Protein AF-A0A4Y1RWE1-F1 (afdb_monomer)

Foldseek 3Di:
DVVVVVVVVVVVVVVVVVVVVVVVVPPDPPDDPDPVLVVLVVVLLVLLVFKAAARDDDPLRPDPVDHYFLPCAQQCVLQPPVRDGDPADGADLTFFGQQPLWNKFALVSRVVVLVVLVVCCVVCVVVSPPCNVSSVSSSCRHVVNQVSQCPRDPQKGFRIFFDCVQGVVDDDHRHDDDPPDSNNRGSHTHIDRNPPPPPPPD

pLDDT: mean 83.09, std 16.45, range [40.62, 98.75]

Solvent-accessible surface area (backbone atoms only — not comparable to full-atom values): 11695 Å² total; per-residue (Å²): 115,70,69,64,55,55,53,56,52,54,53,51,50,51,54,50,51,51,50,52,50,52,52,60,73,64,58,76,81,80,76,80,82,75,62,60,71,58,51,50,51,51,61,52,51,49,53,61,74,30,54,35,7,82,69,68,80,59,90,87,41,78,60,79,92,66,64,54,18,52,82,62,24,20,48,52,57,22,37,39,103,81,74,45,74,47,100,54,75,69,32,71,51,46,40,25,49,29,67,68,97,56,72,38,26,49,42,65,66,50,51,52,50,41,48,53,52,48,50,51,44,69,79,43,34,91,77,44,63,83,45,39,61,54,47,51,52,50,41,48,44,40,50,57,24,53,49,33,29,55,62,65,40,90,72,33,35,51,51,30,37,28,39,63,78,47,36,76,75,45,94,74,62,68,57,69,79,48,99,83,48,85,49,60,68,32,43,39,49,37,74,44,79,50,84,73,74,74,71,78,88,125

Structure (mmCIF, N/CA/C/O backbone):
data_AF-A0A4Y1RWE1-F1
#
_entry.id   AF-A0A4Y1RWE1-F1
#
loop_
_atom_site.group_PDB
_atom_site.id
_atom_site.type_symbol
_atom_site.label_atom_id
_atom_site.label_alt_id
_atom_site.label_comp_id
_atom_site.label_asym_id
_atom_site.label_entity_id
_atom_site.label_seq_id
_atom_site.pdbx_PDB_ins_code
_atom_site.Cartn_x
_atom_site.Cartn_y
_atom_site.Cartn_z
_atom_site.occupancy
_atom_site.B_iso_or_equiv
_atom_site.auth_seq_id
_atom_site.auth_comp_id
_atom_site.auth_asym_id
_atom_site.auth_atom_id
_atom_site.pdbx_PDB_model_num
ATOM 1 N N . MET A 1 1 ? -7.707 -39.589 70.125 1.00 54.25 1 MET A N 1
ATOM 2 C CA . MET A 1 1 ? -7.118 -39.375 68.777 1.00 54.25 1 MET A CA 1
ATOM 3 C C . MET A 1 1 ? -8.114 -38.837 67.742 1.00 54.25 1 MET A C 1
ATOM 5 O O . MET A 1 1 ? -7.785 -37.861 67.085 1.00 54.25 1 MET A O 1
ATOM 9 N N . VAL A 1 2 ? -9.330 -39.389 67.620 1.00 53.44 2 VAL A N 1
ATOM 10 C CA . VAL A 1 2 ? -10.307 -39.029 66.559 1.00 53.44 2 VAL A CA 1
ATOM 11 C C . VAL A 1 2 ? -10.806 -37.567 66.609 1.00 53.44 2 VAL A C 1
ATOM 13 O O . VAL A 1 2 ? -10.883 -36.908 65.576 1.00 53.44 2 VAL A O 1
ATOM 16 N N . VAL A 1 3 ? -11.063 -37.010 67.799 1.00 52.91 3 VAL A N 1
ATOM 17 C CA . VAL A 1 3 ? -11.555 -35.621 67.962 1.00 52.91 3 VAL A CA 1
ATOM 18 C C . VAL A 1 3 ? -10.512 -34.574 67.531 1.00 52.91 3 VAL A C 1
ATOM 20 O O . VAL A 1 3 ? -10.851 -33.599 66.865 1.00 52.91 3 VAL A O 1
ATOM 23 N N . ALA A 1 4 ? -9.226 -34.812 67.813 1.00 49.88 4 ALA A N 1
ATOM 24 C CA . ALA A 1 4 ? -8.136 -33.913 67.424 1.00 49.88 4 ALA A CA 1
ATOM 25 C C . ALA A 1 4 ? -7.904 -33.880 65.898 1.00 49.88 4 ALA A C 1
ATOM 27 O O . ALA A 1 4 ? -7.625 -32.820 65.341 1.00 49.88 4 ALA A O 1
ATOM 28 N N . MET A 1 5 ? -8.075 -35.014 65.201 1.00 52.62 5 MET A N 1
ATOM 29 C CA . MET A 1 5 ? -7.992 -35.075 63.731 1.00 52.62 5 MET A CA 1
ATOM 30 C C . MET A 1 5 ? -9.163 -34.339 63.060 1.00 52.62 5 MET A C 1
ATOM 32 O O . MET A 1 5 ? -8.951 -33.601 62.098 1.00 52.62 5 MET A O 1
ATOM 36 N N . ALA A 1 6 ? -10.380 -34.456 63.605 1.00 52.22 6 ALA A N 1
ATOM 37 C CA . ALA A 1 6 ? -11.552 -33.735 63.109 1.00 52.22 6 ALA A CA 1
ATOM 38 C C . ALA A 1 6 ? -11.417 -32.207 63.277 1.00 52.22 6 ALA A C 1
ATOM 40 O O . ALA A 1 6 ? -11.714 -31.461 62.343 1.00 52.22 6 ALA A O 1
ATOM 41 N N . MET A 1 7 ? -10.901 -31.729 64.416 1.00 55.75 7 MET A N 1
ATOM 42 C CA . MET A 1 7 ? -10.645 -30.298 64.655 1.00 55.75 7 MET A CA 1
ATOM 43 C C . MET A 1 7 ? -9.559 -29.730 63.725 1.00 55.75 7 MET A C 1
ATOM 45 O O . MET A 1 7 ? -9.711 -28.621 63.213 1.00 55.75 7 MET A O 1
ATOM 49 N N . ARG A 1 8 ? -8.514 -30.515 63.425 1.00 56.56 8 ARG A N 1
ATOM 50 C CA . ARG A 1 8 ? -7.443 -30.143 62.482 1.00 56.56 8 ARG A CA 1
ATO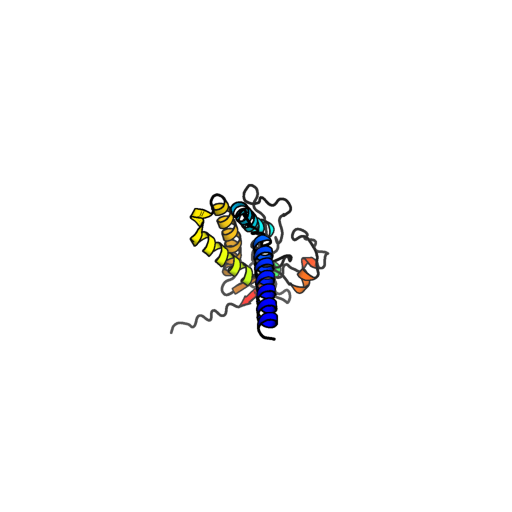M 51 C C . ARG A 1 8 ? -7.953 -30.007 61.038 1.00 56.56 8 ARG A C 1
ATOM 53 O O . ARG A 1 8 ? -7.517 -29.109 60.325 1.00 56.56 8 ARG A O 1
ATOM 60 N N . SER A 1 9 ? -8.924 -30.835 60.633 1.00 59.69 9 SER A N 1
ATOM 61 C CA . SER A 1 9 ? -9.569 -30.758 59.308 1.00 59.69 9 SER A CA 1
ATOM 62 C C . SER A 1 9 ? -10.504 -29.549 59.148 1.00 59.69 9 SER A C 1
ATOM 64 O O . SER A 1 9 ? -10.540 -28.932 58.086 1.00 59.69 9 SER A O 1
ATOM 66 N N . ARG A 1 10 ? -11.210 -29.156 60.220 1.00 68.25 10 ARG A N 1
ATOM 67 C CA . ARG A 1 10 ? -12.116 -27.993 60.227 1.00 68.25 10 ARG A CA 1
ATOM 68 C C . ARG A 1 10 ? -11.356 -26.669 60.137 1.00 68.25 10 ARG A C 1
ATOM 70 O O . ARG A 1 10 ? -11.799 -25.774 59.427 1.00 68.25 10 ARG A O 1
ATOM 77 N N . GLY A 1 11 ? -10.198 -26.568 60.797 1.00 74.62 11 GLY A N 1
ATOM 78 C CA . GLY A 1 11 ? -9.311 -25.404 60.685 1.00 74.62 11 GLY A CA 1
ATOM 79 C C . GLY A 1 11 ? -8.734 -25.233 59.276 1.00 74.62 11 GLY A C 1
ATOM 80 O O . GLY A 1 11 ? -8.759 -24.132 58.738 1.00 74.62 11 GLY A O 1
ATOM 81 N N . ALA A 1 12 ? -8.303 -26.328 58.641 1.00 80.06 12 ALA A N 1
ATOM 82 C CA . ALA A 1 12 ? -7.789 -26.304 57.270 1.00 80.06 12 ALA A CA 1
ATOM 83 C C . ALA A 1 12 ? -8.859 -25.894 56.242 1.00 80.06 12 ALA A C 1
ATOM 85 O O . ALA A 1 12 ? -8.574 -25.113 55.336 1.00 80.06 12 ALA A O 1
ATOM 86 N N . LEU A 1 13 ? -10.097 -26.372 56.408 1.00 81.81 13 LEU A N 1
ATOM 87 C CA . LEU A 1 13 ? -11.219 -25.993 55.548 1.00 81.81 13 LEU A CA 1
ATOM 88 C C . LEU A 1 13 ? -11.557 -24.501 55.689 1.00 81.81 13 LEU A C 1
ATOM 90 O O . LEU A 1 13 ? -11.773 -23.823 54.690 1.00 81.81 13 LEU A O 1
ATOM 94 N N . LEU A 1 14 ? -11.549 -23.975 56.919 1.00 85.19 14 LEU A N 1
ATOM 95 C CA . LEU A 1 14 ? -11.801 -22.558 57.183 1.00 85.19 14 LEU A CA 1
ATOM 96 C C . LEU A 1 14 ? -10.703 -21.671 56.578 1.00 85.19 14 LEU A C 1
ATOM 98 O O . LEU A 1 14 ? -11.008 -20.681 55.920 1.00 85.19 14 LEU A O 1
ATOM 102 N N . SER A 1 15 ? -9.431 -22.054 56.732 1.00 83.94 15 SER A N 1
ATOM 103 C CA . SER A 1 15 ? -8.303 -21.352 56.110 1.00 83.94 15 SER A CA 1
ATOM 104 C C . SER A 1 15 ? -8.366 -21.384 54.584 1.00 83.94 15 SER A C 1
ATOM 106 O O . SER A 1 15 ? -8.092 -20.364 53.959 1.00 83.94 15 SER A O 1
ATOM 108 N N . LEU A 1 16 ? -8.767 -22.509 53.980 1.00 87.31 16 LEU A N 1
ATOM 109 C CA . LEU A 1 16 ? -8.943 -22.623 52.531 1.00 87.31 16 LEU A CA 1
ATOM 110 C C . LEU A 1 16 ? -10.089 -21.736 52.029 1.00 87.31 16 LEU A C 1
ATOM 112 O O . LEU A 1 16 ? -9.929 -21.058 51.020 1.00 87.31 16 LEU A O 1
ATOM 116 N N . LEU A 1 17 ? -11.218 -21.692 52.741 1.00 89.25 17 LEU A N 1
ATOM 117 C CA . LEU A 1 17 ? -12.352 -20.828 52.398 1.00 89.25 17 LEU A CA 1
ATOM 118 C C . LEU A 1 17 ? -12.001 -19.340 52.515 1.00 89.25 17 LEU A C 1
ATOM 120 O O . LEU A 1 17 ? -12.413 -18.558 51.663 1.00 89.25 17 LEU A O 1
ATOM 124 N N . ILE A 1 18 ? -11.212 -18.955 53.524 1.00 88.19 18 ILE A N 1
ATOM 125 C CA . ILE A 1 18 ? -10.694 -17.587 53.676 1.00 88.19 18 ILE A CA 1
ATOM 126 C C . ILE A 1 18 ? -9.704 -17.259 52.552 1.00 88.19 18 ILE A C 1
ATOM 128 O O . ILE A 1 18 ? -9.763 -16.179 51.978 1.00 88.19 18 ILE A O 1
ATOM 132 N N . PHE A 1 19 ? -8.818 -18.187 52.187 1.00 84.69 19 PHE A N 1
ATOM 133 C CA . PHE A 1 19 ? -7.903 -17.982 51.063 1.00 84.69 19 PHE A CA 1
ATOM 134 C C . PHE A 1 19 ? -8.651 -17.833 49.738 1.00 84.69 19 PHE A C 1
ATOM 136 O O . PHE A 1 19 ? -8.321 -16.954 48.948 1.00 84.69 19 PHE A O 1
ATOM 143 N N . LEU A 1 20 ? -9.673 -18.658 49.503 1.00 83.81 20 LEU A N 1
ATOM 144 C CA . LEU A 1 20 ? -10.484 -18.610 48.290 1.00 83.81 20 LEU A CA 1
ATOM 145 C C . LEU A 1 20 ? -11.325 -17.328 48.234 1.00 83.81 20 LEU A C 1
ATOM 147 O O . LEU A 1 20 ? -11.426 -16.717 47.175 1.00 83.81 20 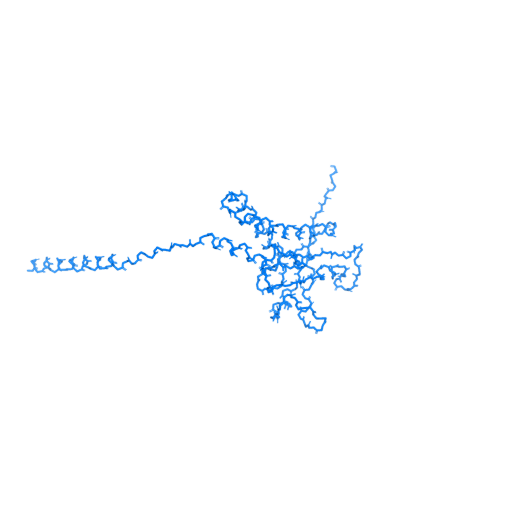LEU A O 1
ATOM 151 N N . SER A 1 21 ? -11.885 -16.881 49.363 1.00 82.50 21 SER A N 1
ATOM 152 C CA . SER A 1 21 ? -12.635 -15.625 49.427 1.00 82.50 21 SER A CA 1
ATOM 153 C C . SER A 1 21 ? -11.728 -14.415 49.227 1.00 82.50 21 SER A C 1
ATOM 155 O O . SER A 1 21 ? -12.069 -13.539 48.440 1.00 82.50 21 SER A O 1
ATOM 157 N N . VAL A 1 22 ? -10.539 -14.391 49.836 1.00 83.44 22 VAL A N 1
ATOM 158 C CA . VAL A 1 22 ? -9.526 -13.353 49.594 1.00 83.44 22 VAL A CA 1
ATOM 159 C C . VAL A 1 22 ? -9.064 -13.389 48.137 1.00 83.44 22 VAL A C 1
ATOM 161 O O . VAL A 1 22 ? -8.973 -12.338 47.516 1.00 83.44 22 VAL A O 1
ATOM 164 N N . PHE A 1 23 ? -8.840 -14.565 47.548 1.00 79.25 23 PHE A N 1
ATOM 165 C CA . PHE A 1 23 ? -8.459 -14.700 46.140 1.00 79.25 23 PHE A CA 1
ATOM 166 C C . PHE A 1 23 ? -9.537 -14.152 45.193 1.00 79.25 23 PHE A C 1
ATOM 168 O O . PHE A 1 23 ? -9.216 -13.356 44.318 1.00 79.25 23 PHE A O 1
ATOM 175 N N . VAL A 1 24 ? -10.812 -14.493 45.413 1.00 79.69 24 VAL A N 1
ATOM 176 C CA . VAL A 1 24 ? -11.952 -13.981 44.628 1.00 79.69 24 VAL A CA 1
ATOM 177 C C . VAL A 1 24 ? -12.158 -12.476 44.841 1.00 79.69 24 VAL A C 1
ATOM 179 O O . VAL A 1 24 ? -12.425 -11.751 43.888 1.00 79.69 24 VAL A O 1
ATOM 182 N N . LEU A 1 25 ? -11.980 -11.965 46.061 1.00 76.38 25 LEU A N 1
ATOM 183 C CA . LEU A 1 25 ? -12.082 -10.527 46.350 1.00 76.38 25 LEU A CA 1
ATOM 184 C C . LEU A 1 25 ? -10.919 -9.714 45.756 1.00 76.38 25 LEU A C 1
ATOM 186 O O . LEU A 1 25 ? -11.087 -8.530 45.483 1.00 76.38 25 LEU A O 1
ATOM 190 N N . ASN A 1 26 ? -9.759 -10.340 45.528 1.00 73.12 26 ASN A N 1
ATOM 191 C CA . ASN A 1 26 ? -8.593 -9.720 44.892 1.00 73.12 26 ASN A CA 1
ATOM 192 C C . ASN A 1 26 ? -8.538 -9.935 43.369 1.00 73.12 26 ASN A C 1
ATOM 194 O O . ASN A 1 26 ? -7.597 -9.460 42.727 1.00 73.12 26 ASN A O 1
ATOM 198 N N . THR A 1 27 ? -9.528 -10.595 42.748 1.00 72.12 27 THR A N 1
ATOM 199 C CA . THR A 1 27 ? -9.625 -10.585 41.283 1.00 72.12 27 THR A CA 1
ATOM 200 C C . THR A 1 27 ? -10.089 -9.210 40.817 1.00 72.12 27 THR A C 1
ATOM 202 O O . THR A 1 27 ? -11.280 -8.901 40.798 1.00 72.12 27 THR A O 1
ATOM 205 N N . VAL A 1 28 ? -9.139 -8.363 40.427 1.00 72.75 28 VAL A N 1
ATOM 206 C CA . VAL A 1 28 ? -9.440 -7.121 39.718 1.00 72.75 28 VAL A CA 1
ATOM 207 C C . VAL A 1 28 ? -9.966 -7.499 38.334 1.00 72.75 28 VAL A C 1
ATOM 209 O O . VAL A 1 28 ? -9.216 -7.944 37.465 1.00 72.75 28 VAL A O 1
ATOM 212 N N . GLN A 1 29 ? -11.270 -7.333 38.120 1.00 71.19 29 GLN A N 1
ATOM 213 C CA . GLN A 1 29 ? -11.864 -7.367 36.786 1.00 71.19 29 GLN A CA 1
ATOM 214 C C . GLN A 1 29 ? -11.385 -6.126 36.025 1.00 71.19 29 GLN A C 1
ATOM 216 O O . GLN A 1 29 ? -12.024 -5.075 36.052 1.00 71.19 29 GLN A O 1
ATOM 221 N N . VAL A 1 30 ? -10.234 -6.228 35.358 1.00 70.12 30 VAL A N 1
ATOM 222 C CA . VAL A 1 30 ? -9.793 -5.208 34.403 1.00 70.12 30 VAL A CA 1
ATOM 223 C C . VAL A 1 30 ? -10.724 -5.284 33.195 1.00 70.12 30 VAL A C 1
ATOM 225 O O . VAL A 1 30 ? -10.499 -6.052 32.262 1.00 70.12 30 VAL A O 1
ATOM 228 N N . GLN A 1 31 ? -11.804 -4.504 33.213 1.00 74.06 31 GLN A N 1
ATOM 229 C CA . GLN A 1 31 ? -12.606 -4.281 32.017 1.00 74.06 31 GLN A CA 1
ATOM 230 C C . GLN A 1 31 ? -11.875 -3.288 31.116 1.00 74.06 31 GLN A C 1
ATOM 232 O O . GLN A 1 31 ? -11.920 -2.075 31.315 1.00 74.06 31 GLN A O 1
ATOM 237 N N . GLY A 1 32 ? -11.190 -3.813 30.103 1.00 78.69 32 GLY A N 1
ATOM 238 C CA . GLY A 1 32 ? -10.739 -2.994 28.989 1.00 78.69 32 GLY A CA 1
ATOM 239 C C . GLY A 1 32 ? -11.958 -2.497 28.217 1.00 78.69 32 GLY A C 1
ATOM 240 O O . GLY A 1 32 ? -12.714 -3.305 27.687 1.00 78.69 32 GLY A O 1
ATOM 241 N N . ASN A 1 33 ? -12.136 -1.179 28.128 1.00 86.38 33 ASN A N 1
ATOM 242 C CA . ASN A 1 33 ? -13.088 -0.553 27.209 1.00 86.38 33 ASN A CA 1
ATOM 243 C C . ASN A 1 33 ? -12.321 0.053 26.017 1.00 86.38 33 ASN A C 1
ATOM 245 O O . ASN A 1 33 ? -12.125 1.272 25.965 1.00 86.38 33 ASN A O 1
ATOM 249 N N . PRO A 1 34 ? -11.773 -0.776 25.107 1.00 90.31 34 PRO A N 1
ATOM 250 C CA . PRO A 1 34 ? -10.964 -0.283 24.004 1.00 90.31 34 PRO A CA 1
ATOM 251 C C . PRO A 1 34 ? -11.807 0.541 23.030 1.00 90.31 34 PRO A C 1
ATOM 253 O O . PRO A 1 34 ? -12.907 0.165 22.625 1.00 90.31 34 PRO A O 1
ATOM 256 N N . ASN A 1 35 ? -11.246 1.663 22.587 1.00 95.12 35 ASN A N 1
ATOM 257 C CA . ASN A 1 35 ? -11.873 2.500 21.575 1.00 95.12 35 ASN A CA 1
ATOM 258 C C . ASN A 1 35 ? -11.634 1.915 20.172 1.00 95.12 35 ASN A C 1
ATOM 260 O O . ASN A 1 35 ? -10.693 2.292 19.473 1.00 95.12 35 ASN A O 1
ATOM 264 N N . TYR A 1 36 ? -12.500 0.995 19.740 1.00 94.88 36 TYR A N 1
ATOM 265 C CA . TYR A 1 36 ? -12.381 0.344 18.429 1.00 94.88 36 TYR A CA 1
ATOM 266 C C . TYR A 1 36 ? -12.540 1.300 17.241 1.00 94.88 36 TYR A C 1
ATOM 268 O O . TYR A 1 36 ? -12.002 1.034 16.168 1.00 94.88 36 TYR A O 1
ATOM 276 N N . ARG A 1 37 ? -13.238 2.429 17.420 1.00 95.38 37 ARG A N 1
ATOM 277 C CA . ARG A 1 37 ? -13.347 3.464 16.382 1.00 95.38 37 ARG A CA 1
ATOM 278 C C . ARG A 1 37 ? -11.987 4.105 16.113 1.00 95.38 37 ARG A C 1
ATOM 280 O O . ARG A 1 37 ? -11.607 4.266 14.957 1.00 95.38 37 ARG A O 1
ATOM 287 N N . ASP A 1 38 ? -11.271 4.457 17.176 1.00 96.25 38 ASP A N 1
ATOM 288 C CA . ASP A 1 38 ? -9.922 5.019 17.094 1.00 96.25 38 ASP A CA 1
ATOM 289 C C . ASP A 1 38 ? -8.906 3.979 16.594 1.00 96.25 38 ASP A C 1
ATOM 291 O O . ASP A 1 38 ? -8.104 4.274 15.707 1.00 96.25 38 ASP A O 1
ATOM 295 N N . ALA A 1 39 ? -9.003 2.733 17.071 1.00 97.12 39 ALA A N 1
ATOM 296 C CA . ALA A 1 39 ? -8.161 1.636 16.596 1.00 97.12 39 ALA A CA 1
ATOM 297 C C . ALA A 1 39 ? -8.327 1.389 15.085 1.00 97.12 39 ALA A C 1
ATOM 299 O O . ALA A 1 39 ? -7.331 1.283 14.370 1.00 97.12 39 ALA A O 1
ATOM 300 N N . LEU A 1 40 ? -9.567 1.364 14.580 1.00 97.50 40 LEU A N 1
ATOM 301 C CA . LEU A 1 40 ? -9.840 1.228 13.148 1.00 97.50 40 LEU A CA 1
ATOM 302 C C . LEU A 1 40 ? -9.271 2.413 12.359 1.00 97.50 40 LEU A C 1
ATOM 304 O O . LEU A 1 40 ? -8.600 2.202 11.353 1.00 97.50 40 LEU A O 1
ATOM 308 N N . ALA A 1 41 ? -9.493 3.646 12.823 1.00 97.12 41 ALA A N 1
ATOM 309 C CA . ALA A 1 41 ? -8.973 4.843 12.163 1.00 97.12 41 ALA A CA 1
ATOM 310 C C . ALA A 1 41 ? -7.444 4.791 12.009 1.00 97.12 41 ALA A C 1
ATOM 312 O O . ALA A 1 41 ? -6.919 4.987 10.914 1.00 97.12 41 ALA A O 1
ATOM 313 N N . LYS A 1 42 ? -6.727 4.446 13.083 1.00 97.56 42 LYS A N 1
ATOM 314 C CA . LYS A 1 42 ? -5.262 4.327 13.078 1.00 97.56 42 LYS A CA 1
ATOM 315 C C . LYS A 1 42 ? -4.771 3.146 12.240 1.00 97.56 42 LYS A C 1
ATOM 317 O O . LYS A 1 42 ? -3.780 3.284 11.529 1.00 97.56 42 LYS A O 1
ATOM 322 N N . SER A 1 43 ? -5.479 2.016 12.274 1.00 97.75 43 SER A N 1
ATOM 323 C CA . SER A 1 43 ? -5.158 0.842 11.454 1.00 97.75 43 SER A CA 1
ATOM 324 C C . SER A 1 43 ? -5.261 1.139 9.956 1.00 97.75 43 SER A C 1
ATOM 326 O O . SER A 1 43 ? -4.412 0.694 9.189 1.00 97.75 43 SER A O 1
ATOM 328 N N . ILE A 1 44 ? -6.240 1.940 9.527 1.00 97.56 44 ILE A N 1
ATOM 329 C CA . ILE A 1 44 ? -6.341 2.371 8.128 1.00 97.56 44 ILE A CA 1
ATOM 330 C C . ILE A 1 44 ? -5.314 3.467 7.801 1.00 97.56 44 ILE A C 1
ATOM 332 O O . ILE A 1 44 ? -4.705 3.438 6.730 1.00 97.56 44 ILE A O 1
ATOM 336 N N . LEU A 1 45 ? -5.056 4.394 8.729 1.00 97.06 45 LEU A N 1
ATOM 337 C CA . LEU A 1 45 ? -4.051 5.451 8.565 1.00 97.06 45 LEU A CA 1
ATOM 338 C C . LEU A 1 45 ? -2.634 4.890 8.356 1.00 97.06 45 LEU A C 1
ATOM 340 O O . LEU A 1 45 ? -1.873 5.458 7.572 1.00 97.06 45 LEU A O 1
ATOM 344 N N . PHE A 1 46 ? -2.304 3.7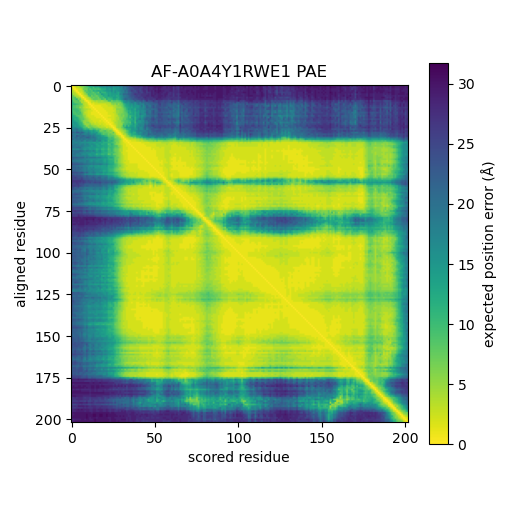55 8.985 1.00 97.75 46 PHE A N 1
ATOM 345 C CA . PHE A 1 46 ? -1.034 3.041 8.799 1.00 97.75 46 PHE A CA 1
ATOM 346 C C . PHE A 1 46 ? -0.688 2.838 7.318 1.00 97.75 46 PHE A C 1
ATOM 348 O O . PHE A 1 46 ? 0.437 3.111 6.907 1.00 97.75 46 PHE A O 1
ATOM 355 N N . PHE A 1 47 ? -1.665 2.482 6.477 1.00 97.81 47 PHE A N 1
ATOM 356 C CA . PHE A 1 47 ? -1.429 2.296 5.045 1.00 97.81 47 PHE A CA 1
ATOM 357 C C . PHE A 1 47 ? -0.918 3.565 4.354 1.00 97.81 47 PHE A C 1
ATOM 359 O O . PHE A 1 47 ? -0.094 3.476 3.449 1.00 97.81 47 PHE A O 1
ATOM 366 N N . GLN A 1 48 ? -1.344 4.760 4.772 1.00 97.06 48 GLN A N 1
ATOM 367 C CA . GLN A 1 48 ? -0.809 6.008 4.211 1.00 97.06 48 GLN A CA 1
ATOM 368 C C . GLN A 1 48 ? 0.672 6.206 4.557 1.00 97.06 48 GLN A C 1
ATOM 370 O O . GLN A 1 48 ? 1.417 6.764 3.751 1.00 97.06 48 GLN A O 1
ATOM 375 N N . GLY A 1 49 ? 1.089 5.715 5.728 1.00 96.56 49 GLY A N 1
ATOM 376 C CA . GLY A 1 49 ? 2.477 5.684 6.178 1.00 96.56 49 GLY A CA 1
ATOM 377 C C . GLY A 1 49 ? 3.360 4.728 5.377 1.00 96.56 49 GLY A C 1
ATOM 378 O O . GLY A 1 49 ? 4.558 4.966 5.305 1.00 96.56 49 GLY A O 1
ATOM 379 N N . GLN A 1 50 ? 2.779 3.736 4.694 1.00 98.06 50 GLN A N 1
ATOM 380 C CA . GLN A 1 50 ? 3.515 2.736 3.907 1.00 98.06 50 GLN A CA 1
ATOM 381 C C . GLN A 1 50 ? 3.567 3.026 2.402 1.00 98.06 50 GLN A C 1
ATOM 383 O O . GLN A 1 50 ? 4.210 2.292 1.657 1.00 98.06 50 GLN A O 1
ATOM 388 N N . ARG A 1 51 ? 2.880 4.059 1.897 1.00 97.94 51 ARG A N 1
ATOM 389 C CA . ARG A 1 51 ? 2.790 4.314 0.445 1.00 97.94 51 ARG A CA 1
ATOM 390 C C . ARG A 1 51 ? 4.161 4.563 -0.183 1.00 97.94 51 ARG A C 1
ATOM 392 O O . ARG A 1 51 ? 4.884 5.429 0.285 1.00 97.94 51 ARG A O 1
ATOM 399 N N . SER A 1 52 ? 4.477 3.878 -1.272 1.00 96.88 52 SER A N 1
ATOM 400 C CA . SER A 1 52 ? 5.589 4.200 -2.173 1.00 96.88 52 SER A CA 1
ATOM 401 C C . SER A 1 52 ? 5.065 4.925 -3.417 1.00 96.88 52 SER A C 1
ATOM 403 O O . SER A 1 52 ? 3.897 4.771 -3.775 1.00 96.88 52 SER A O 1
ATOM 405 N N . GLY A 1 53 ? 5.905 5.691 -4.112 1.00 95.56 53 GLY A N 1
ATOM 406 C CA . GLY A 1 53 ? 5.546 6.415 -5.332 1.00 95.56 53 GLY A CA 1
ATOM 407 C C . GLY A 1 53 ? 5.231 7.892 -5.093 1.00 95.56 53 GLY A C 1
ATOM 408 O O . GLY A 1 53 ? 5.628 8.498 -4.096 1.00 95.56 53 GLY A O 1
ATOM 409 N N . ARG A 1 54 ? 4.510 8.491 -6.047 1.00 95.94 54 ARG A N 1
ATOM 410 C CA . ARG A 1 54 ? 4.065 9.885 -5.957 1.00 95.94 54 ARG A CA 1
ATOM 411 C C . ARG A 1 54 ? 2.811 9.978 -5.098 1.00 95.94 54 ARG A C 1
ATOM 413 O O . ARG A 1 54 ? 1.752 9.539 -5.535 1.00 95.94 54 ARG A O 1
ATOM 420 N N . LEU A 1 55 ? 2.931 10.547 -3.904 1.00 95.94 55 LEU A N 1
ATOM 421 C CA . LEU A 1 55 ? 1.838 10.618 -2.939 1.00 95.94 55 LEU A CA 1
ATOM 422 C C . LEU A 1 55 ? 0.727 11.569 -3.418 1.00 95.94 55 LEU A C 1
ATOM 424 O O . LEU A 1 55 ? 1.018 12.590 -4.051 1.00 95.94 55 LEU A O 1
ATOM 428 N N . PRO A 1 56 ? -0.549 11.253 -3.129 1.00 92.31 56 PRO A N 1
ATOM 429 C CA . PRO A 1 56 ? -1.651 12.141 -3.456 1.00 92.31 56 PRO A CA 1
ATOM 430 C C . PRO A 1 56 ? -1.642 13.350 -2.513 1.00 92.31 56 PRO A C 1
ATOM 432 O O . PRO A 1 56 ? -1.286 13.235 -1.344 1.00 92.31 56 PRO A O 1
ATOM 435 N N . SER A 1 57 ? -2.053 14.516 -3.005 1.00 84.88 57 SER A N 1
ATOM 436 C CA . SER A 1 57 ? -2.195 15.727 -2.190 1.00 84.88 57 SER A CA 1
ATOM 437 C C . SER A 1 57 ? -3.543 15.775 -1.460 1.00 84.88 57 SER A C 1
ATOM 439 O O . SER A 1 57 ? -4.544 15.270 -1.967 1.00 84.88 57 SER A O 1
ATOM 441 N N . GLY A 1 58 ? -3.602 16.466 -0.319 1.00 79.19 58 GLY A N 1
ATOM 442 C CA . GLY A 1 58 ? -4.858 16.785 0.371 1.00 79.19 58 GLY A CA 1
ATOM 443 C C . GLY A 1 58 ? -5.405 15.653 1.248 1.00 79.19 58 GLY A C 1
ATOM 444 O O . GLY A 1 58 ? -4.648 14.855 1.791 1.00 79.19 58 GLY A O 1
ATOM 445 N N . ALA A 1 59 ? -6.734 15.586 1.398 1.00 73.50 59 ALA A N 1
ATOM 446 C CA . ALA A 1 59 ? -7.417 14.754 2.403 1.00 73.50 59 ALA A CA 1
ATOM 447 C C . ALA A 1 59 ? -7.110 13.243 2.330 1.00 73.50 59 ALA A C 1
ATOM 449 O O . ALA A 1 59 ? -7.255 12.531 3.320 1.00 73.50 59 ALA A O 1
ATOM 450 N N . THR A 1 60 ? -6.652 12.743 1.179 1.00 79.44 60 THR A N 1
ATOM 451 C CA . THR A 1 60 ? -6.283 11.332 0.999 1.00 79.44 60 THR A CA 1
ATOM 452 C C . THR A 1 60 ? -4.889 10.980 1.529 1.00 79.44 60 THR A C 1
ATOM 454 O O . THR A 1 60 ? -4.557 9.796 1.538 1.00 79.44 60 THR A O 1
ATOM 457 N N . GLN A 1 61 ? -4.073 11.961 1.939 1.00 92.25 61 GLN A N 1
ATOM 458 C CA . GLN A 1 61 ? -2.749 11.796 2.556 1.00 92.25 61 GLN A CA 1
ATOM 459 C C . GLN A 1 61 ? -2.650 12.688 3.808 1.00 92.25 61 GLN A C 1
ATOM 461 O O . GLN A 1 61 ? -2.169 13.814 3.769 1.00 92.25 61 GLN A O 1
ATOM 466 N N . GLN A 1 62 ? -3.129 12.162 4.930 1.00 93.00 62 GLN A N 1
ATOM 467 C CA . GLN A 1 62 ? -3.131 12.797 6.248 1.00 93.00 62 GLN A CA 1
ATOM 468 C C . GLN A 1 62 ? -1.754 12.725 6.928 1.00 93.00 62 GLN A C 1
ATOM 470 O O . GLN A 1 62 ? -1.419 13.580 7.744 1.00 93.00 62 GLN A O 1
ATOM 475 N N . ILE A 1 63 ? -0.941 11.713 6.598 1.00 93.81 63 ILE A N 1
ATOM 476 C CA . ILE A 1 63 ? 0.429 11.583 7.109 1.00 93.81 63 ILE A CA 1
ATOM 477 C C . ILE A 1 63 ? 1.338 12.637 6.460 1.00 93.81 63 ILE A C 1
ATOM 479 O O . ILE A 1 63 ? 1.615 12.560 5.263 1.00 93.81 63 ILE A O 1
ATOM 483 N N . THR A 1 64 ? 1.832 13.581 7.270 1.00 93.88 64 THR A N 1
ATOM 484 C CA . THR A 1 64 ? 2.614 14.757 6.834 1.00 93.88 64 THR A CA 1
ATOM 485 C C . THR A 1 64 ? 4.125 14.542 6.780 1.00 93.88 64 THR A C 1
ATOM 487 O O . THR A 1 64 ? 4.829 15.322 6.149 1.00 93.88 64 THR A O 1
ATOM 490 N N . TRP A 1 65 ? 4.641 13.501 7.433 1.00 93.81 65 TRP A N 1
ATOM 491 C CA . TRP A 1 65 ? 6.078 13.205 7.476 1.00 93.81 65 TRP A CA 1
ATOM 492 C C . TRP A 1 65 ? 6.558 12.322 6.312 1.00 93.81 65 TRP A C 1
ATOM 494 O O . TRP A 1 65 ? 7.756 12.093 6.178 1.00 93.81 65 TRP A O 1
ATOM 504 N N . ARG A 1 66 ? 5.641 11.844 5.460 1.00 95.44 66 ARG A N 1
ATOM 505 C CA . ARG A 1 66 ? 5.944 11.096 4.230 1.00 95.44 66 ARG A CA 1
ATOM 506 C C . ARG A 1 66 ? 5.989 12.030 3.024 1.00 95.44 66 ARG A C 1
ATOM 508 O O . ARG A 1 66 ? 5.208 12.975 2.947 1.00 95.44 66 ARG A O 1
ATOM 515 N N . SER A 1 67 ? 6.856 11.743 2.056 1.00 93.88 67 SER A N 1
ATOM 516 C CA . SER A 1 67 ? 6.873 12.424 0.751 1.00 93.88 67 SER A CA 1
ATOM 517 C C . SER A 1 67 ? 7.054 11.433 -0.406 1.00 93.88 67 SER A C 1
ATOM 519 O O . SER A 1 67 ? 7.057 10.213 -0.226 1.00 93.88 67 SER A O 1
ATOM 521 N N . ASN A 1 68 ? 7.152 11.963 -1.627 1.00 94.62 68 ASN A N 1
ATOM 522 C CA . ASN A 1 68 ? 7.368 11.153 -2.822 1.00 94.62 68 ASN A CA 1
ATOM 523 C C . ASN A 1 68 ? 8.640 10.304 -2.692 1.00 94.62 68 ASN A C 1
ATOM 525 O O . ASN A 1 68 ? 9.693 10.804 -2.310 1.00 94.62 68 ASN A O 1
ATOM 529 N N . SER A 1 69 ? 8.535 9.037 -3.070 1.00 93.06 69 SER A N 1
ATOM 530 C CA . SER A 1 69 ? 9.601 8.032 -2.980 1.00 93.06 69 SER A CA 1
ATOM 531 C C . SER A 1 69 ? 9.458 7.031 -4.126 1.00 93.06 69 SER A C 1
ATOM 533 O O . SER A 1 69 ? 8.423 7.005 -4.791 1.00 93.06 69 SER A O 1
ATOM 535 N N . GLY A 1 70 ? 10.478 6.219 -4.416 1.00 90.00 70 GLY A N 1
ATOM 536 C CA . GLY A 1 70 ? 10.328 5.129 -5.397 1.00 90.00 70 GLY A CA 1
ATOM 537 C C . GLY A 1 70 ? 9.994 5.575 -6.828 1.00 90.00 70 GLY A C 1
ATOM 538 O O . GLY A 1 70 ? 9.454 4.792 -7.600 1.00 90.00 70 GLY A O 1
ATOM 539 N N . LEU A 1 71 ? 10.269 6.830 -7.214 1.00 91.50 71 LEU A N 1
ATOM 540 C CA . LEU A 1 71 ? 9.819 7.389 -8.503 1.00 91.50 71 LEU A CA 1
ATOM 541 C C . LEU A 1 71 ? 10.518 6.783 -9.733 1.00 91.50 71 LEU A C 1
ATOM 543 O O . LEU A 1 71 ? 10.083 7.013 -10.858 1.00 91.50 71 LEU A O 1
ATOM 547 N N . SER A 1 72 ? 11.593 6.021 -9.521 1.00 87.12 72 SER A N 1
ATOM 548 C CA . SER A 1 72 ? 12.327 5.306 -10.572 1.00 87.12 72 SER A CA 1
ATOM 549 C C . SER A 1 72 ? 12.024 3.801 -10.615 1.00 87.12 72 SER A C 1
ATOM 551 O O . SER A 1 72 ? 12.637 3.069 -11.400 1.00 87.12 72 SER A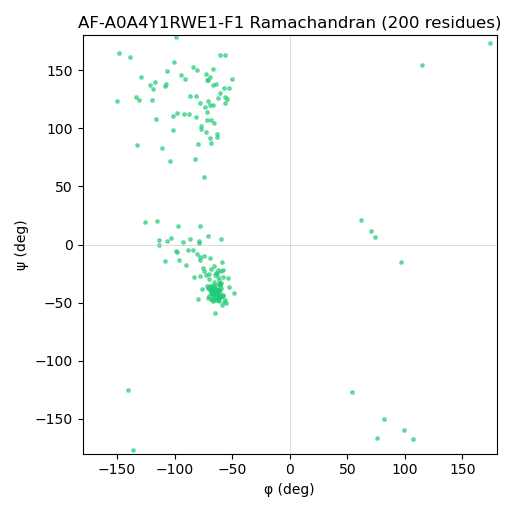 O 1
ATOM 553 N N . ASP A 1 73 ? 11.068 3.330 -9.808 1.00 88.44 73 ASP A N 1
ATOM 554 C CA . ASP A 1 73 ? 10.669 1.926 -9.751 1.00 88.44 73 ASP A CA 1
ATOM 555 C C . ASP A 1 73 ? 10.245 1.412 -11.133 1.00 88.44 73 ASP A C 1
ATOM 557 O O . ASP A 1 73 ? 9.307 1.914 -11.752 1.00 88.44 73 ASP A O 1
ATOM 561 N N . GLY A 1 74 ? 10.926 0.363 -11.602 1.00 85.38 74 GLY A N 1
ATOM 562 C CA . GLY A 1 74 ? 10.668 -0.263 -12.902 1.00 85.38 74 GLY A CA 1
ATOM 563 C C . GLY A 1 74 ? 11.580 0.202 -14.040 1.00 85.38 74 GLY A C 1
ATOM 564 O O . GLY A 1 74 ? 11.732 -0.532 -15.021 1.00 85.38 74 GLY A O 1
ATOM 565 N N . LEU A 1 75 ? 12.305 1.317 -13.887 1.00 81.50 75 LEU A N 1
ATOM 566 C CA . LEU A 1 75 ? 13.225 1.810 -14.919 1.00 81.50 75 LEU A CA 1
ATOM 567 C C . LEU A 1 75 ? 14.342 0.801 -15.220 1.00 81.50 75 LEU A C 1
ATOM 569 O O . LEU A 1 75 ? 14.610 0.488 -16.380 1.00 81.50 75 LEU A O 1
ATOM 573 N N . GLN A 1 76 ? 14.949 0.225 -14.176 1.00 73.31 76 GLN A N 1
ATOM 574 C CA . GLN A 1 76 ? 15.999 -0.790 -14.331 1.00 73.31 76 GLN A CA 1
ATOM 575 C C . GLN A 1 76 ? 15.504 -2.053 -15.025 1.00 73.31 76 GLN A C 1
ATOM 577 O O . GLN A 1 76 ? 16.298 -2.782 -15.602 1.00 73.31 76 GLN A O 1
ATOM 582 N N . ALA A 1 77 ? 14.201 -2.322 -15.009 1.00 73.06 77 ALA A N 1
ATOM 583 C CA . ALA A 1 77 ? 13.664 -3.502 -15.654 1.00 73.06 77 ALA A CA 1
ATOM 584 C C . ALA A 1 77 ? 13.871 -3.453 -17.184 1.00 73.06 77 ALA A C 1
ATOM 586 O O . ALA A 1 77 ? 14.002 -4.490 -17.835 1.00 73.06 77 ALA A O 1
ATOM 587 N N . HIS A 1 78 ? 13.970 -2.269 -17.778 1.00 68.38 78 HIS A N 1
ATOM 588 C CA . HIS A 1 78 ? 14.325 -2.134 -19.189 1.00 68.38 78 HIS A CA 1
ATOM 589 C C . HIS A 1 78 ? 15.727 -2.683 -19.516 1.00 68.38 78 HIS A C 1
ATOM 591 O O . HIS A 1 78 ? 15.963 -3.180 -20.616 1.00 68.38 78 HIS A O 1
ATOM 597 N N . PHE A 1 79 ? 16.634 -2.666 -18.540 1.00 65.94 79 PHE A N 1
ATOM 598 C CA . PHE A 1 79 ? 17.990 -3.170 -18.669 1.00 65.94 79 PHE A CA 1
ATOM 599 C C . PHE A 1 79 ? 18.045 -4.590 -18.087 1.00 65.94 79 PHE A C 1
ATOM 601 O O . PHE A 1 79 ? 17.850 -4.820 -16.895 1.00 65.94 79 PHE A O 1
ATOM 608 N N . GLY A 1 80 ? 18.275 -5.594 -18.929 1.00 59.03 80 GLY A N 1
ATOM 609 C CA . GLY A 1 80 ? 18.566 -6.951 -18.474 1.00 59.03 80 GLY A CA 1
ATOM 610 C C . GLY A 1 80 ? 19.776 -6.969 -17.531 1.00 59.03 80 GLY A C 1
ATOM 611 O O . GLY A 1 80 ? 20.581 -6.040 -17.523 1.00 59.03 80 GLY A O 1
ATOM 612 N N . GLY A 1 81 ? 19.959 -8.053 -16.769 1.00 56.00 81 GLY A N 1
ATOM 613 C CA . GLY A 1 81 ? 21.014 -8.183 -15.744 1.00 56.00 81 GLY A CA 1
ATOM 614 C C . GLY A 1 81 ? 22.472 -8.056 -16.227 1.00 56.00 81 GLY A C 1
ATOM 615 O O . GLY A 1 81 ? 23.384 -8.236 -15.431 1.00 56.00 81 GLY A O 1
ATOM 616 N N . LYS A 1 82 ? 22.695 -7.751 -17.511 1.00 56.75 82 LYS A N 1
ATOM 617 C CA . LYS A 1 82 ? 23.995 -7.476 -18.143 1.00 56.75 82 LYS A CA 1
ATOM 618 C C . LYS A 1 82 ? 24.035 -6.129 -18.893 1.00 56.75 82 LYS A C 1
ATOM 620 O O . LYS A 1 82 ? 24.841 -5.966 -19.797 1.00 56.75 82 LYS A O 1
ATOM 625 N N . GLY A 1 83 ? 23.126 -5.196 -18.594 1.00 61.06 83 GLY A N 1
ATOM 626 C CA . GLY A 1 83 ? 23.024 -3.910 -19.305 1.00 61.06 83 GLY A CA 1
ATOM 627 C C . GLY A 1 83 ? 22.420 -4.010 -20.712 1.00 61.06 83 GLY A C 1
ATOM 628 O O . GLY A 1 83 ? 22.372 -3.021 -21.435 1.00 61.06 83 GLY A O 1
ATOM 629 N N . VAL A 1 84 ? 21.935 -5.193 -21.100 1.00 61.78 84 VAL A N 1
ATOM 630 C CA . VAL A 1 84 ? 21.298 -5.424 -22.401 1.00 61.78 84 VAL A CA 1
ATOM 631 C C . VAL A 1 84 ? 19.874 -4.886 -22.369 1.00 61.78 84 VAL A C 1
ATOM 633 O O . VAL A 1 84 ? 19.067 -5.322 -21.549 1.00 61.78 84 VAL A O 1
ATOM 636 N N . MET A 1 85 ? 19.561 -3.963 -23.271 1.00 68.56 85 MET A N 1
ATOM 637 C CA . MET A 1 85 ? 18.219 -3.413 -23.430 1.00 68.56 85 MET A CA 1
ATOM 638 C C . MET A 1 85 ? 17.231 -4.518 -23.826 1.00 68.56 85 MET A C 1
ATOM 640 O O . MET A 1 85 ? 17.462 -5.258 -24.782 1.00 68.56 85 MET A O 1
ATOM 644 N N . LEU A 1 86 ? 16.138 -4.665 -23.078 1.00 71.94 86 LEU A N 1
ATOM 645 C CA . LEU A 1 86 ? 15.073 -5.599 -23.430 1.00 71.94 86 LEU A CA 1
ATOM 646 C C . LEU A 1 86 ? 14.160 -4.981 -24.502 1.00 71.94 86 LEU A C 1
ATOM 648 O O . LEU A 1 86 ? 13.961 -3.769 -24.503 1.00 71.94 86 LEU A O 1
ATOM 652 N N . PRO A 1 87 ? 13.538 -5.792 -25.378 1.00 76.75 87 PRO A N 1
ATOM 653 C CA . PRO A 1 87 ? 12.727 -5.303 -26.501 1.00 76.75 87 PRO A CA 1
ATOM 654 C C . PRO A 1 87 ? 11.385 -4.670 -26.086 1.00 76.75 87 PRO A C 1
ATOM 656 O O . PRO A 1 87 ? 10.550 -4.384 -26.936 1.00 76.75 87 PRO A O 1
ATOM 659 N N . HIS A 1 88 ? 11.147 -4.478 -24.787 1.00 74.44 88 HIS A N 1
ATOM 660 C CA . HIS A 1 88 ? 9.960 -3.802 -24.272 1.00 74.44 88 HIS A CA 1
ATOM 661 C C . HIS A 1 88 ? 10.339 -2.403 -23.763 1.00 74.44 88 HIS A C 1
ATOM 663 O O . HIS A 1 88 ? 11.448 -2.232 -23.247 1.00 74.44 88 HIS A O 1
ATOM 669 N N . PRO A 1 89 ? 9.432 -1.412 -23.838 1.00 81.19 89 PRO A N 1
ATOM 670 C CA . PRO A 1 89 ? 9.688 -0.079 -23.296 1.00 81.19 89 PRO A CA 1
ATOM 671 C C . PRO A 1 89 ? 9.945 -0.119 -21.776 1.00 81.19 89 PRO A C 1
ATOM 673 O O . PRO A 1 89 ? 9.614 -1.118 -21.119 1.00 81.19 89 PRO A O 1
ATOM 676 N N . PRO A 1 90 ? 10.527 0.946 -21.194 1.00 81.50 90 PRO A N 1
ATOM 677 C CA . PRO A 1 90 ? 10.589 1.113 -19.747 1.00 81.50 90 PRO A CA 1
ATOM 678 C C . PRO A 1 90 ? 9.217 0.923 -19.104 1.00 81.50 90 PRO A C 1
ATOM 680 O O . PRO A 1 90 ? 8.195 1.313 -19.668 1.00 81.50 90 PRO A O 1
ATOM 683 N N . VAL A 1 91 ? 9.198 0.300 -17.929 1.00 88.44 91 VAL A N 1
ATOM 684 C CA . VAL A 1 91 ? 7.958 0.012 -17.206 1.00 88.44 91 VAL A CA 1
ATOM 685 C C . VAL A 1 91 ? 7.839 0.929 -16.001 1.00 88.44 91 VAL A C 1
ATOM 687 O O . VAL A 1 91 ? 8.817 1.150 -15.291 1.00 88.44 91 VAL A O 1
ATOM 690 N N . ASP A 1 92 ? 6.635 1.436 -15.767 1.00 92.31 92 ASP A N 1
ATOM 691 C CA . ASP A 1 92 ? 6.296 2.152 -14.541 1.00 92.31 92 ASP A CA 1
ATOM 692 C C . ASP A 1 92 ? 5.832 1.146 -13.485 1.00 92.31 92 ASP A C 1
ATOM 694 O O . ASP A 1 92 ? 4.771 0.533 -13.623 1.00 92.31 92 ASP A O 1
ATOM 698 N N . LEU A 1 93 ? 6.629 0.978 -12.429 1.00 94.69 93 LEU A N 1
ATOM 699 C CA . LEU A 1 93 ? 6.274 0.190 -11.250 1.00 94.69 93 LEU A CA 1
ATOM 700 C C . LEU A 1 93 ? 6.163 1.066 -9.994 1.00 94.69 93 LEU A C 1
ATOM 702 O O . LEU A 1 93 ? 6.227 0.542 -8.884 1.00 94.69 93 LEU A O 1
ATOM 706 N N . THR A 1 94 ? 5.977 2.380 -10.137 1.00 95.56 94 THR A N 1
ATOM 707 C CA . THR A 1 94 ? 5.726 3.297 -9.015 1.00 95.56 94 THR A CA 1
ATOM 708 C C . THR A 1 94 ? 4.367 3.021 -8.356 1.00 95.56 94 THR A C 1
ATOM 710 O O . THR A 1 94 ? 3.419 2.577 -9.018 1.00 95.56 94 THR A O 1
ATOM 713 N N . GLY A 1 95 ? 4.245 3.315 -7.057 1.00 97.06 95 GLY A N 1
ATOM 714 C CA . GLY A 1 95 ? 3.034 3.055 -6.264 1.00 97.06 95 GLY A CA 1
ATOM 715 C C . GLY A 1 95 ? 3.201 1.887 -5.289 1.00 97.06 95 GLY A C 1
ATOM 716 O O . GLY A 1 95 ? 4.311 1.393 -5.086 1.00 97.06 95 GLY A O 1
ATOM 717 N N . GLY A 1 96 ? 2.092 1.409 -4.723 1.00 97.94 96 GLY A N 1
ATOM 718 C CA . GLY A 1 96 ? 2.082 0.260 -3.813 1.00 97.94 96 GLY A CA 1
ATOM 719 C C . GLY A 1 96 ? 2.593 0.603 -2.414 1.00 97.94 96 GLY A C 1
ATOM 720 O O . GLY A 1 96 ? 2.706 1.779 -2.056 1.00 97.94 96 GLY A O 1
ATOM 721 N N . TYR A 1 97 ? 2.871 -0.428 -1.622 1.00 98.31 97 TYR A N 1
ATOM 722 C CA . TYR A 1 97 ? 3.290 -0.297 -0.227 1.00 98.31 97 TYR A CA 1
ATOM 723 C C . TYR A 1 97 ? 4.694 -0.846 0.009 1.00 98.31 97 TYR A C 1
ATOM 725 O O . TYR A 1 97 ? 5.038 -1.898 -0.523 1.00 98.31 97 TYR A O 1
ATOM 733 N N . HIS A 1 98 ? 5.476 -0.149 0.827 1.00 96.81 98 HIS A N 1
ATOM 734 C CA . HIS A 1 98 ? 6.624 -0.748 1.497 1.00 96.81 98 HIS A CA 1
ATOM 735 C C . HIS A 1 98 ? 6.126 -1.831 2.461 1.00 96.81 98 HIS A C 1
ATOM 737 O O . HIS A 1 98 ? 5.089 -1.644 3.109 1.00 96.81 98 HIS A O 1
ATOM 743 N N . ASP A 1 99 ? 6.816 -2.968 2.500 1.00 97.19 99 ASP A N 1
ATOM 744 C CA . ASP A 1 99 ? 6.318 -4.172 3.166 1.00 97.19 99 ASP A CA 1
ATOM 745 C C . ASP A 1 99 ? 6.256 -4.017 4.689 1.00 97.19 99 ASP A C 1
ATOM 747 O O . ASP A 1 99 ? 5.229 -4.311 5.304 1.00 97.19 99 ASP A O 1
ATOM 751 N N . ALA A 1 100 ? 7.326 -3.495 5.290 1.00 96.19 100 ALA A N 1
ATOM 752 C CA . ALA A 1 100 ? 7.441 -3.359 6.735 1.00 96.19 100 ALA A CA 1
ATOM 753 C C . ALA A 1 100 ? 8.121 -2.033 7.130 1.00 96.19 100 ALA A C 1
ATOM 755 O O . ALA A 1 100 ? 7.653 -0.953 6.772 1.00 96.19 100 ALA A O 1
ATOM 756 N N . GLY A 1 101 ? 9.193 -2.105 7.924 1.00 94.38 101 GLY A N 1
ATOM 757 C CA . GLY A 1 101 ? 10.058 -0.961 8.243 1.00 94.38 101 GLY A CA 1
ATOM 758 C C . GLY A 1 101 ? 11.173 -0.736 7.218 1.00 94.38 101 GLY A C 1
ATOM 759 O O . GLY A 1 101 ? 12.043 0.098 7.445 1.00 94.38 101 GLY A O 1
ATOM 760 N N . ASP A 1 102 ? 11.171 -1.517 6.142 1.00 91.94 102 ASP A N 1
ATOM 761 C CA . ASP A 1 102 ? 12.090 -1.454 5.016 1.00 91.94 102 ASP A CA 1
ATOM 762 C C . ASP A 1 102 ? 11.449 -0.692 3.843 1.00 91.94 102 ASP A C 1
ATOM 764 O O . ASP A 1 102 ? 10.304 -0.247 3.938 1.00 91.94 102 ASP A O 1
ATOM 768 N N . ASN A 1 103 ? 12.167 -0.522 2.730 1.00 92.06 103 ASN A N 1
ATOM 769 C CA . ASN A 1 103 ? 11.625 0.143 1.540 1.00 92.06 103 ASN A CA 1
ATOM 770 C C . ASN A 1 103 ? 11.312 -0.833 0.395 1.00 92.06 103 ASN A C 1
ATOM 772 O O . ASN A 1 103 ? 10.853 -0.404 -0.672 1.00 92.06 103 ASN A O 1
ATOM 776 N N . VAL A 1 104 ? 11.489 -2.139 0.607 1.00 92.69 104 VAL A N 1
ATOM 777 C CA . VAL A 1 104 ? 11.184 -3.171 -0.389 1.00 92.69 104 VAL A CA 1
ATOM 778 C C . VAL A 1 104 ? 9.675 -3.321 -0.577 1.00 92.69 104 VAL A C 1
ATOM 780 O O . VAL A 1 104 ? 8.878 -3.272 0.359 1.00 92.69 104 VAL A O 1
ATOM 783 N N . LYS A 1 105 ? 9.267 -3.539 -1.827 1.00 95.50 105 LYS A N 1
ATOM 784 C CA . LYS A 1 105 ? 7.893 -3.888 -2.196 1.00 95.50 105 LYS A CA 1
ATOM 785 C C . LYS A 1 105 ? 7.812 -5.380 -2.455 1.00 95.50 105 LYS A C 1
ATOM 787 O O . LYS A 1 105 ? 8.153 -5.830 -3.549 1.00 95.50 105 LYS A O 1
ATOM 792 N N . PHE A 1 106 ? 7.351 -6.142 -1.469 1.00 95.38 106 PHE A N 1
ATOM 793 C CA . PHE A 1 106 ? 7.082 -7.569 -1.620 1.00 95.38 106 PHE A CA 1
ATOM 794 C C . PHE A 1 106 ? 5.623 -7.800 -2.035 1.00 95.38 106 PHE A C 1
ATOM 796 O O . PHE A 1 106 ? 4.689 -7.567 -1.268 1.00 95.38 106 PHE A O 1
ATOM 803 N N . ASN A 1 107 ? 5.388 -8.284 -3.261 1.00 97.00 107 ASN A N 1
ATOM 804 C CA . ASN A 1 107 ? 4.015 -8.336 -3.785 1.00 97.00 107 ASN A CA 1
ATOM 805 C C . ASN A 1 107 ? 3.161 -9.420 -3.133 1.00 97.00 107 ASN A C 1
ATOM 807 O O . ASN A 1 107 ? 1.944 -9.279 -3.109 1.00 97.00 107 ASN A O 1
ATOM 811 N N . PHE A 1 108 ? 3.763 -10.494 -2.618 1.00 97.12 108 PHE A N 1
ATOM 812 C CA . PHE A 1 108 ? 3.010 -11.564 -1.965 1.00 97.12 108 PHE A CA 1
ATOM 813 C C . PHE A 1 108 ? 2.315 -11.091 -0.672 1.00 97.12 108 PHE A C 1
ATOM 815 O O . PHE A 1 108 ? 1.081 -11.127 -0.634 1.00 97.12 108 PHE A O 1
ATOM 822 N N . PRO A 1 109 ? 3.032 -10.570 0.345 1.00 98.31 109 PRO A N 1
ATOM 823 C CA . PRO A 1 109 ? 2.394 -10.000 1.534 1.00 98.31 109 PRO A CA 1
ATOM 824 C C . PRO A 1 109 ? 1.516 -8.784 1.210 1.00 98.31 109 PRO A C 1
ATOM 826 O O . PRO A 1 109 ? 0.437 -8.644 1.791 1.00 98.31 109 PRO A O 1
ATOM 829 N N . MET A 1 110 ? 1.880 -7.955 0.224 1.00 98.56 110 MET A N 1
ATOM 830 C CA . MET A 1 110 ? 1.023 -6.850 -0.220 1.00 98.56 110 MET A CA 1
ATOM 831 C C . MET A 1 110 ? -0.313 -7.344 -0.795 1.00 98.56 110 MET A C 1
ATOM 833 O O . MET A 1 110 ? -1.369 -6.821 -0.435 1.00 98.56 110 MET A O 1
ATOM 837 N N . ALA A 1 111 ? -0.298 -8.358 -1.666 1.00 98.50 111 ALA A N 1
ATOM 838 C CA . ALA A 1 111 ? -1.505 -8.932 -2.258 1.00 98.50 111 ALA A CA 1
ATOM 839 C C . ALA A 1 111 ? -2.374 -9.626 -1.202 1.00 98.50 111 ALA A C 1
ATOM 841 O O . ALA A 1 111 ? -3.591 -9.435 -1.194 1.00 98.50 111 ALA A O 1
ATOM 842 N N . PHE A 1 112 ? -1.760 -10.364 -0.273 1.00 98.69 112 PHE A N 1
ATOM 843 C CA . PHE A 1 112 ? -2.454 -10.951 0.872 1.00 98.69 112 PHE A CA 1
ATOM 844 C C . PHE A 1 112 ? -3.136 -9.873 1.725 1.00 98.69 112 PHE A C 1
ATOM 846 O O . PHE A 1 112 ? -4.345 -9.929 1.946 1.00 98.69 112 PHE A O 1
ATOM 853 N N . THR A 1 113 ? -2.393 -8.840 2.124 1.00 98.62 113 THR A N 1
ATOM 854 C CA . THR A 1 113 ? -2.905 -7.729 2.941 1.00 98.62 113 THR A CA 1
ATOM 855 C C . THR A 1 113 ? -4.047 -7.000 2.238 1.00 98.62 113 THR A C 1
ATOM 857 O O . THR A 1 113 ? -5.085 -6.730 2.839 1.00 98.62 113 THR A O 1
ATOM 860 N N . THR A 1 114 ? -3.902 -6.745 0.936 1.00 98.75 114 THR A N 1
ATOM 861 C CA . THR A 1 114 ? -4.941 -6.114 0.109 1.00 98.75 114 THR A CA 1
ATOM 862 C C . THR A 1 114 ? -6.193 -6.980 0.025 1.00 98.75 114 THR A C 1
ATOM 864 O O . THR A 1 114 ? -7.305 -6.457 0.093 1.00 98.75 114 THR A O 1
ATOM 867 N N . THR A 1 115 ? -6.030 -8.301 -0.080 1.00 98.75 115 THR A N 1
ATOM 868 C CA . THR A 1 115 ? -7.142 -9.261 -0.092 1.00 98.75 115 THR A CA 1
ATOM 869 C C . THR A 1 115 ? -7.886 -9.239 1.238 1.00 98.75 115 THR A C 1
ATOM 871 O O . THR A 1 115 ? -9.104 -9.091 1.246 1.00 98.75 115 THR A O 1
ATOM 874 N N . MET A 1 116 ? -7.168 -9.296 2.363 1.00 98.75 116 MET A N 1
ATOM 875 C CA . MET A 1 116 ? -7.773 -9.257 3.697 1.00 98.75 116 MET A CA 1
ATOM 876 C C . MET A 1 116 ? -8.469 -7.923 3.982 1.00 98.75 116 MET A C 1
ATOM 878 O O . MET A 1 116 ? -9.589 -7.913 4.493 1.00 98.75 116 MET A O 1
ATOM 882 N N . LEU A 1 117 ? -7.862 -6.796 3.594 1.00 98.62 117 LEU A N 1
ATOM 883 C CA . LEU A 1 117 ? -8.481 -5.476 3.720 1.00 98.62 117 LEU A CA 1
ATOM 884 C C . LEU A 1 117 ? -9.742 -5.355 2.851 1.00 98.62 117 LEU A C 1
ATOM 886 O O . LEU A 1 117 ? -10.759 -4.825 3.305 1.00 98.62 117 LEU A O 1
ATOM 890 N N . SER A 1 118 ? -9.695 -5.872 1.621 1.00 98.75 118 SER A N 1
ATOM 891 C CA . SER A 1 118 ? -10.850 -5.910 0.716 1.00 98.75 118 SER A CA 1
ATOM 892 C C . SER A 1 118 ? -11.970 -6.767 1.283 1.00 98.75 118 SER A C 1
ATOM 894 O O . SER A 1 118 ? -13.111 -6.316 1.323 1.00 98.75 118 SER A O 1
ATOM 896 N N . TRP A 1 119 ? -11.650 -7.960 1.785 1.00 98.75 119 TRP A N 1
ATOM 897 C CA . TRP A 1 119 ? -12.631 -8.851 2.389 1.00 98.75 119 TRP A CA 1
ATOM 898 C C . TRP A 1 119 ? -13.277 -8.204 3.620 1.00 98.75 119 TRP A C 1
ATOM 900 O O . TRP A 1 119 ? -14.498 -8.089 3.679 1.00 98.75 119 TRP A O 1
ATOM 910 N N . GLY A 1 120 ? -12.485 -7.649 4.541 1.00 98.38 120 GLY A N 1
ATOM 911 C CA . GLY A 1 120 ? -13.020 -6.933 5.703 1.00 98.38 120 GLY A CA 1
ATOM 912 C C . GLY A 1 120 ? -13.892 -5.730 5.322 1.00 98.38 120 GLY A C 1
ATOM 913 O O . GLY A 1 120 ? -14.927 -5.492 5.944 1.00 98.38 120 GLY A O 1
ATOM 914 N N . THR A 1 121 ? -13.521 -4.997 4.269 1.00 98.31 121 THR A N 1
ATOM 915 C CA . THR A 1 121 ? -14.308 -3.864 3.754 1.00 98.31 121 THR A CA 1
ATOM 916 C C . THR A 1 121 ? -15.619 -4.318 3.109 1.00 98.31 121 THR A C 1
ATOM 918 O O . THR A 1 121 ? -16.630 -3.627 3.243 1.00 98.31 121 THR A O 1
ATOM 921 N N . LEU A 1 122 ? -15.631 -5.472 2.436 1.00 98.31 122 LEU A N 1
ATOM 922 C CA . LEU A 1 122 ? -16.843 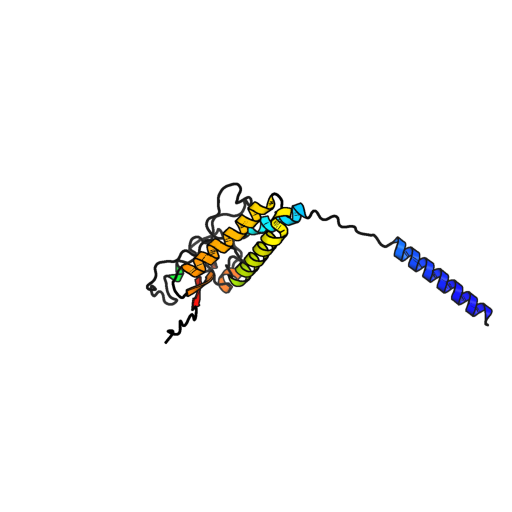-6.067 1.872 1.00 98.31 122 LEU A CA 1
ATOM 923 C C . LEU A 1 122 ? -17.813 -6.517 2.973 1.00 98.31 122 LEU A C 1
ATOM 925 O O . LEU A 1 122 ? -18.979 -6.131 2.933 1.00 98.31 122 LEU A O 1
ATOM 929 N N . GLU A 1 123 ? -17.331 -7.253 3.978 1.00 98.44 123 GLU A N 1
ATOM 930 C CA . GLU A 1 123 ? -18.176 -7.789 5.059 1.00 98.44 123 GLU A CA 1
ATOM 931 C C . GLU A 1 123 ? -18.685 -6.693 6.004 1.00 98.44 123 GLU A C 1
ATOM 933 O O . GLU A 1 123 ? -19.858 -6.654 6.382 1.00 98.44 123 GLU A O 1
ATOM 938 N N . TYR A 1 124 ? -17.805 -5.766 6.393 1.00 97.56 124 TYR A N 1
ATOM 939 C CA . TYR A 1 124 ? -18.067 -4.835 7.492 1.00 97.56 124 TYR A CA 1
ATOM 940 C C . TYR A 1 124 ? -18.183 -3.374 7.059 1.00 97.56 124 TYR A C 1
ATOM 942 O O . TYR A 1 124 ? -18.380 -2.508 7.912 1.00 97.56 124 TYR A O 1
ATOM 950 N N . GLY A 1 125 ? -18.131 -3.067 5.759 1.00 96.94 125 GLY A N 1
ATOM 951 C CA . GLY A 1 125 ? -18.088 -1.693 5.247 1.00 96.94 125 GLY A CA 1
ATOM 952 C C . GLY A 1 125 ? -19.204 -0.780 5.765 1.00 96.94 125 GLY A C 1
ATOM 953 O O . GLY A 1 125 ? -18.950 0.378 6.087 1.00 96.94 125 GLY A O 1
ATOM 954 N N . LYS A 1 126 ? -20.425 -1.304 5.955 1.00 96.56 126 LYS A N 1
ATOM 955 C CA . LYS A 1 126 ? -21.558 -0.545 6.530 1.00 96.56 126 LYS A CA 1
ATOM 956 C C . LYS A 1 126 ? -21.315 -0.082 7.976 1.00 96.56 126 LYS A C 1
ATOM 958 O O . LYS A 1 126 ? -21.924 0.888 8.411 1.00 96.56 126 LYS A O 1
ATOM 963 N N . ARG A 1 127 ? -20.440 -0.768 8.720 1.00 96.56 127 ARG A N 1
ATOM 964 C CA . ARG A 1 127 ? -20.089 -0.482 10.122 1.00 96.56 127 ARG A CA 1
ATOM 965 C C . ARG A 1 127 ? -18.800 0.336 10.267 1.00 96.56 127 ARG A C 1
ATOM 967 O O . ARG A 1 127 ? -18.480 0.755 11.372 1.00 96.56 127 ARG A O 1
ATOM 974 N N . MET A 1 128 ? -18.071 0.587 9.176 1.00 96.31 128 MET A N 1
ATOM 975 C CA . MET A 1 128 ? -16.798 1.326 9.201 1.00 96.31 128 MET A CA 1
ATOM 976 C C . MET A 1 128 ? -16.970 2.850 9.323 1.00 96.31 128 MET A C 1
ATOM 978 O O . MET A 1 128 ? -16.004 3.562 9.602 1.00 96.31 128 MET A O 1
ATOM 982 N N . GLY A 1 129 ? -18.188 3.369 9.125 1.00 95.25 129 GLY A N 1
ATOM 983 C CA . GLY A 1 129 ? -18.485 4.800 9.208 1.00 95.25 129 GLY A CA 1
ATOM 984 C C . GLY A 1 129 ? -17.570 5.627 8.289 1.00 95.25 129 GLY A C 1
ATOM 985 O O . GLY A 1 129 ? -17.470 5.302 7.104 1.00 95.25 129 GLY A O 1
ATOM 986 N N . PRO A 1 130 ? -16.872 6.662 8.801 1.00 93.44 130 PRO A N 1
ATOM 987 C CA . PRO A 1 130 ? -16.002 7.505 7.978 1.00 93.44 130 PRO A CA 1
ATOM 988 C C . PRO A 1 130 ? -14.788 6.757 7.408 1.00 93.44 130 PRO A C 1
ATOM 990 O O . PRO A 1 130 ? -14.216 7.210 6.427 1.00 93.44 130 PRO A O 1
ATOM 993 N N . GLN A 1 131 ? -14.408 5.600 7.968 1.00 96.25 131 GLN A N 1
ATOM 994 C CA . GLN A 1 131 ? -13.218 4.871 7.517 1.00 96.25 131 GLN A CA 1
ATOM 995 C C . GLN A 1 131 ? -13.429 4.082 6.227 1.00 96.25 131 GLN A C 1
ATOM 997 O O . GLN A 1 131 ? -12.459 3.655 5.610 1.00 96.25 131 GLN A O 1
ATOM 1002 N N . LEU A 1 132 ? -14.674 3.932 5.761 1.00 97.38 132 LEU A N 1
ATOM 1003 C CA . LEU A 1 132 ? -14.964 3.211 4.522 1.00 97.38 132 LEU A CA 1
ATOM 1004 C C . LEU A 1 132 ? -14.279 3.846 3.298 1.00 97.38 132 LEU A C 1
ATOM 1006 O O . LEU A 1 132 ? -13.799 3.123 2.422 1.00 97.38 132 LEU A O 1
ATOM 1010 N N . SER A 1 133 ? -14.230 5.180 3.215 1.00 95.38 133 SER A N 1
ATOM 1011 C CA . SER A 1 133 ? -13.549 5.874 2.114 1.00 95.38 133 SER A CA 1
ATOM 1012 C C . SER A 1 133 ? -12.042 5.650 2.156 1.00 95.38 133 SER A C 1
ATOM 1014 O O . SER A 1 133 ? -11.440 5.357 1.122 1.00 95.38 133 SER A O 1
ATOM 1016 N N . ASP A 1 134 ? -11.450 5.714 3.347 1.00 95.81 134 ASP A N 1
ATOM 1017 C CA . ASP A 1 134 ? -10.010 5.556 3.540 1.00 95.81 134 ASP A CA 1
ATOM 1018 C C . ASP A 1 134 ? -9.578 4.101 3.302 1.00 95.81 134 ASP A C 1
ATOM 1020 O O . ASP A 1 134 ? -8.566 3.862 2.641 1.00 95.81 134 ASP A O 1
ATOM 1024 N N . SER A 1 135 ? -10.390 3.117 3.711 1.00 97.75 135 SER A N 1
ATOM 1025 C CA . SER A 1 135 ? -10.173 1.702 3.382 1.00 97.75 135 SER A CA 1
ATOM 1026 C C . SER A 1 135 ? -10.221 1.460 1.873 1.00 97.75 135 SER A C 1
ATOM 1028 O O . SER A 1 135 ? -9.336 0.803 1.327 1.00 97.75 135 SER A O 1
ATOM 1030 N N . ARG A 1 136 ? -11.199 2.038 1.159 1.00 97.56 136 ARG A N 1
ATOM 1031 C CA . ARG A 1 136 ? -11.267 1.950 -0.312 1.00 97.56 136 ARG A CA 1
ATOM 1032 C C . ARG A 1 136 ? -10.064 2.606 -0.983 1.00 97.56 136 ARG A C 1
ATOM 1034 O O . ARG A 1 136 ? -9.548 2.062 -1.956 1.00 97.56 136 ARG A O 1
ATOM 1041 N N . ALA A 1 137 ? -9.606 3.748 -0.474 1.00 96.94 137 ALA A N 1
ATOM 1042 C CA . ALA A 1 137 ? -8.417 4.421 -0.984 1.00 96.94 137 ALA A CA 1
ATOM 1043 C C . ALA A 1 137 ? -7.146 3.586 -0.758 1.00 96.94 137 ALA A C 1
ATOM 1045 O O . ALA A 1 137 ? -6.285 3.542 -1.637 1.00 96.94 137 ALA A O 1
ATOM 1046 N N . ALA A 1 138 ? -7.034 2.902 0.383 1.00 97.75 138 ALA A N 1
ATOM 1047 C CA . ALA A 1 138 ? -5.927 1.995 0.665 1.00 97.75 138 ALA A CA 1
ATOM 1048 C C . ALA A 1 138 ? -5.936 0.764 -0.262 1.00 97.75 138 ALA A C 1
ATOM 1050 O O . ALA A 1 138 ? -4.931 0.461 -0.902 1.00 97.75 138 ALA A O 1
ATOM 1051 N N . ILE A 1 139 ? -7.095 0.117 -0.432 1.00 98.62 139 ILE A N 1
ATOM 1052 C CA . ILE A 1 139 ? -7.262 -0.996 -1.383 1.00 98.62 139 ILE A CA 1
ATOM 1053 C C . ILE A 1 139 ? -6.851 -0.555 -2.788 1.00 98.62 139 ILE A C 1
ATOM 1055 O O . ILE A 1 139 ? -6.023 -1.208 -3.421 1.00 98.62 139 ILE A O 1
ATOM 1059 N N . ARG A 1 140 ? -7.379 0.587 -3.248 1.00 98.12 140 ARG A N 1
ATOM 1060 C CA . ARG A 1 140 ? -7.091 1.121 -4.580 1.00 98.12 140 ARG A CA 1
ATOM 1061 C C . ARG A 1 140 ? -5.598 1.349 -4.800 1.00 98.12 140 ARG A C 1
ATOM 1063 O O . ARG A 1 140 ? -5.082 0.991 -5.852 1.00 98.12 140 ARG A O 1
ATOM 1070 N N . TRP A 1 141 ? -4.902 1.904 -3.808 1.00 98.44 141 TRP A N 1
ATOM 1071 C CA . TRP A 1 141 ? -3.466 2.170 -3.898 1.00 98.44 141 TRP A CA 1
ATOM 1072 C C . TRP A 1 141 ? -2.646 0.905 -4.177 1.00 98.44 141 TRP A C 1
ATOM 1074 O O . TRP A 1 141 ? -1.762 0.910 -5.037 1.00 98.44 141 TRP A O 1
ATOM 1084 N N . ALA A 1 142 ? -2.961 -0.193 -3.483 1.00 98.50 142 ALA A N 1
ATOM 1085 C CA . ALA A 1 142 ? -2.315 -1.475 -3.730 1.00 98.50 142 ALA A CA 1
ATOM 1086 C C . ALA A 1 142 ? -2.741 -2.092 -5.064 1.00 98.50 142 ALA A C 1
ATOM 1088 O O . ALA A 1 142 ? -1.887 -2.545 -5.826 1.00 98.50 142 ALA A O 1
ATOM 1089 N N . THR A 1 143 ? -4.039 -2.102 -5.381 1.00 98.62 143 THR A N 1
ATOM 1090 C CA . THR A 1 143 ? -4.529 -2.736 -6.613 1.00 98.62 143 THR A CA 1
ATOM 1091 C C . THR A 1 143 ? -4.042 -2.023 -7.866 1.00 98.62 143 THR A C 1
ATOM 1093 O O . THR A 1 143 ? -3.713 -2.698 -8.838 1.00 98.62 143 THR A O 1
ATOM 1096 N N . ASP A 1 144 ? -3.932 -0.692 -7.848 1.00 98.50 144 ASP A N 1
ATOM 1097 C CA . ASP A 1 144 ? -3.395 0.080 -8.973 1.00 98.50 144 ASP A CA 1
ATOM 1098 C C . ASP A 1 144 ? -1.933 -0.324 -9.244 1.00 98.50 144 ASP A C 1
ATOM 1100 O O . ASP A 1 144 ? -1.554 -0.553 -10.393 1.00 98.50 144 ASP A O 1
ATOM 1104 N N . TYR A 1 145 ? -1.126 -0.515 -8.195 1.00 98.25 145 TYR A N 1
ATOM 1105 C CA . TYR A 1 145 ? 0.244 -1.021 -8.319 1.00 98.25 145 TYR A CA 1
ATOM 1106 C C . TYR A 1 145 ? 0.310 -2.481 -8.794 1.00 98.25 145 TYR A C 1
ATOM 1108 O O . TYR A 1 145 ? 1.039 -2.788 -9.739 1.00 98.25 145 TYR A O 1
ATOM 1116 N N . LEU A 1 146 ? -0.475 -3.386 -8.204 1.00 98.06 146 LEU A N 1
ATOM 1117 C CA . LEU A 1 146 ? -0.509 -4.795 -8.617 1.00 98.06 146 LEU A CA 1
ATOM 1118 C C . LEU A 1 146 ? -0.958 -4.940 -10.081 1.00 98.06 146 LEU A C 1
ATOM 1120 O O . LEU A 1 146 ? -0.435 -5.781 -10.816 1.00 98.06 146 LEU A O 1
ATOM 1124 N N . LEU A 1 147 ? -1.869 -4.077 -10.539 1.00 97.62 147 LEU A N 1
ATOM 1125 C CA . LEU A 1 147 ? -2.303 -4.023 -11.930 1.00 97.62 147 LEU A CA 1
ATOM 1126 C C . LEU A 1 147 ? -1.170 -3.586 -12.866 1.00 97.62 147 LEU A C 1
ATOM 1128 O O . LEU A 1 147 ? -0.992 -4.207 -13.918 1.00 97.62 147 LEU A O 1
ATOM 1132 N N . LYS A 1 148 ? -0.371 -2.578 -12.479 1.00 95.56 148 LYS A N 1
ATOM 1133 C CA . LYS A 1 148 ? 0.859 -2.213 -13.206 1.00 95.56 148 LYS A CA 1
ATOM 1134 C C . LYS A 1 148 ? 1.798 -3.415 -13.297 1.00 95.56 148 LYS A C 1
ATOM 1136 O O . LYS A 1 148 ? 2.210 -3.781 -14.394 1.00 95.56 148 LYS A O 1
ATOM 1141 N N . CYS A 1 149 ? 2.063 -4.098 -12.183 1.00 94.50 149 CYS A N 1
ATOM 1142 C CA . CYS A 1 149 ? 2.930 -5.279 -12.144 1.00 94.50 149 CYS A CA 1
ATOM 1143 C C . CYS A 1 149 ? 2.460 -6.438 -13.036 1.00 94.50 149 CYS A C 1
ATOM 1145 O O . CYS A 1 149 ? 3.295 -7.169 -13.570 1.00 94.50 149 CYS A O 1
ATOM 1147 N N . ALA A 1 150 ? 1.151 -6.618 -13.208 1.00 94.25 150 ALA A N 1
ATOM 1148 C CA . ALA A 1 150 ? 0.592 -7.678 -14.044 1.00 94.25 150 ALA A CA 1
ATOM 1149 C C . ALA A 1 150 ? 0.529 -7.315 -15.537 1.00 94.25 150 ALA A C 1
ATOM 1151 O O . ALA A 1 150 ? 0.553 -8.202 -16.388 1.00 94.25 150 ALA A O 1
ATOM 1152 N N . ARG A 1 151 ? 0.414 -6.023 -15.872 1.00 92.31 151 ARG A N 1
ATOM 1153 C CA . ARG A 1 151 ? 0.168 -5.560 -17.250 1.00 92.31 151 ARG A CA 1
ATOM 1154 C C . ARG A 1 151 ? 1.361 -4.888 -17.916 1.00 92.31 151 ARG A C 1
ATOM 1156 O O . ARG A 1 151 ? 1.353 -4.740 -19.133 1.00 92.31 151 ARG A O 1
ATOM 1163 N N . ALA A 1 152 ? 2.386 -4.515 -17.154 1.00 89.69 152 ALA A N 1
ATOM 1164 C CA . ALA A 1 152 ? 3.544 -3.783 -17.657 1.00 89.69 152 ALA A CA 1
ATOM 1165 C C . ALA A 1 152 ? 4.288 -4.499 -18.795 1.00 89.69 152 ALA A C 1
ATOM 1167 O O . ALA A 1 152 ? 4.939 -3.854 -19.615 1.00 89.69 152 ALA A O 1
ATOM 1168 N N . THR A 1 153 ? 4.252 -5.833 -18.860 1.00 87.06 153 THR A N 1
ATOM 1169 C CA . THR A 1 153 ? 4.877 -6.578 -19.959 1.00 87.06 153 THR A CA 1
ATOM 1170 C C . THR A 1 153 ? 4.119 -7.882 -20.226 1.00 87.06 153 THR A C 1
ATOM 1172 O O . THR A 1 153 ? 4.013 -8.699 -19.310 1.00 87.06 153 THR A O 1
ATOM 1175 N N . PRO A 1 154 ? 3.628 -8.131 -21.457 1.00 86.75 154 PRO A N 1
ATOM 1176 C CA . PRO A 1 154 ? 2.928 -9.371 -21.787 1.00 86.75 154 PRO A CA 1
ATOM 1177 C C . PRO A 1 154 ? 3.733 -10.626 -21.418 1.00 86.75 154 PRO A C 1
ATOM 1179 O O . PRO A 1 154 ? 4.935 -10.706 -21.679 1.00 86.75 154 PRO A O 1
ATOM 1182 N N . GLY A 1 155 ? 3.072 -11.606 -20.793 1.00 84.81 155 GLY A N 1
ATOM 1183 C CA . GLY A 1 155 ? 3.693 -12.872 -20.377 1.00 84.81 155 GLY A CA 1
ATOM 1184 C C . GLY A 1 155 ? 4.678 -12.762 -19.204 1.00 84.81 155 GLY A C 1
ATOM 1185 O O . GLY A 1 155 ? 5.414 -13.711 -18.924 1.00 84.81 155 GLY A O 1
ATOM 1186 N N . ARG A 1 156 ? 4.730 -11.619 -18.511 1.00 85.81 156 ARG A N 1
ATOM 1187 C CA . ARG A 1 156 ? 5.578 -11.414 -17.332 1.00 85.81 156 ARG A CA 1
ATOM 1188 C C . ARG A 1 156 ? 4.764 -10.864 -16.173 1.00 85.81 156 ARG A C 1
ATOM 1190 O O . ARG A 1 156 ? 3.888 -10.030 -16.365 1.00 85.81 156 ARG A O 1
ATOM 1197 N N . LEU A 1 157 ? 5.128 -11.300 -14.972 1.00 90.25 157 LEU A N 1
ATOM 1198 C CA . LEU A 1 157 ? 4.603 -10.763 -13.728 1.00 90.25 157 LEU A CA 1
ATOM 1199 C C . LEU A 1 157 ? 5.763 -10.190 -12.915 1.00 90.25 157 LEU A C 1
ATOM 1201 O O . LEU A 1 157 ? 6.748 -10.878 -12.628 1.00 90.25 157 LEU A O 1
ATOM 1205 N N . TYR A 1 158 ? 5.648 -8.920 -12.546 1.00 91.50 158 TYR A N 1
ATOM 1206 C CA . TYR A 1 158 ? 6.542 -8.315 -11.568 1.00 91.50 158 TYR A CA 1
ATOM 1207 C C . TYR A 1 158 ? 6.059 -8.695 -10.169 1.00 91.50 158 TYR A C 1
ATOM 1209 O O . TYR A 1 158 ? 4.881 -8.539 -9.852 1.00 91.50 158 TYR A O 1
ATOM 1217 N N . VAL A 1 159 ? 6.960 -9.237 -9.352 1.00 92.62 159 VAL A N 1
ATOM 1218 C CA . VAL A 1 159 ? 6.627 -9.802 -8.028 1.00 92.62 159 VAL A CA 1
ATOM 1219 C C . VAL A 1 159 ? 7.233 -9.007 -6.874 1.00 92.62 159 VAL A C 1
ATOM 1221 O O . VAL A 1 159 ? 7.018 -9.335 -5.711 1.00 92.62 159 VAL A O 1
ATOM 1224 N N . GLY A 1 160 ? 7.961 -7.943 -7.194 1.00 91.50 160 GLY A N 1
ATOM 1225 C CA . GLY A 1 160 ? 8.419 -6.977 -6.218 1.00 91.50 160 GLY A CA 1
ATOM 1226 C C . GLY A 1 160 ? 9.344 -5.938 -6.825 1.00 91.50 160 GLY A C 1
ATOM 1227 O O . GLY A 1 160 ? 9.735 -6.026 -7.996 1.00 91.50 160 GLY A O 1
ATOM 1228 N N . VAL A 1 161 ? 9.696 -4.947 -6.018 1.00 91.12 161 VAL A N 1
ATOM 1229 C CA . VAL A 1 161 ? 10.715 -3.949 -6.345 1.00 91.12 161 VAL A CA 1
ATOM 1230 C C . VAL A 1 161 ? 11.634 -3.787 -5.141 1.00 91.12 161 VAL A C 1
ATOM 1232 O O . VAL A 1 161 ? 11.168 -3.554 -4.030 1.00 91.12 161 VAL A O 1
ATOM 1235 N N . GLY A 1 162 ? 12.927 -3.926 -5.403 1.00 87.19 162 GLY A N 1
ATOM 1236 C CA . GLY A 1 162 ? 14.031 -3.747 -4.477 1.00 87.19 162 GLY A CA 1
ATOM 1237 C C . GLY A 1 162 ? 14.820 -5.004 -4.174 1.00 87.19 162 GLY A C 1
ATOM 1238 O O . GLY A 1 162 ? 14.345 -6.118 -4.358 1.00 87.19 162 GLY A O 1
ATOM 1239 N N . ASP A 1 163 ? 16.083 -4.807 -3.795 1.00 85.25 163 ASP A N 1
ATOM 1240 C CA . ASP A 1 163 ? 16.966 -5.879 -3.339 1.00 85.25 163 ASP A CA 1
ATOM 1241 C C . ASP A 1 163 ? 17.026 -5.818 -1.809 1.00 85.25 163 ASP A C 1
ATOM 1243 O O . ASP A 1 163 ? 17.608 -4.865 -1.281 1.00 85.25 163 ASP A O 1
ATOM 1247 N N . PRO A 1 164 ? 16.448 -6.797 -1.092 1.00 86.38 164 PRO A N 1
ATOM 1248 C CA . PRO A 1 164 ? 16.368 -6.739 0.363 1.00 86.38 164 PRO A CA 1
ATOM 1249 C C . PRO A 1 164 ? 17.738 -6.713 1.033 1.00 86.38 164 PRO A C 1
ATOM 1251 O O . PRO A 1 164 ? 17.903 -6.065 2.056 1.00 86.38 164 PRO A O 1
ATOM 1254 N N . ASN A 1 165 ? 18.764 -7.335 0.444 1.00 86.12 165 ASN A N 1
ATOM 1255 C CA . ASN A 1 165 ? 20.094 -7.336 1.056 1.00 86.12 165 ASN A CA 1
ATOM 1256 C C . ASN A 1 165 ? 20.759 -5.960 1.010 1.00 86.12 165 ASN A C 1
ATOM 1258 O O . ASN A 1 165 ? 21.619 -5.671 1.840 1.00 86.12 165 ASN A O 1
ATOM 1262 N N . VAL A 1 166 ? 20.437 -5.155 -0.004 1.00 83.31 166 VAL A N 1
ATOM 1263 C CA . VAL A 1 166 ? 20.926 -3.777 -0.118 1.00 83.31 166 VAL A CA 1
ATOM 1264 C C . VAL A 1 166 ? 20.095 -2.870 0.775 1.00 83.31 166 VAL A C 1
ATOM 1266 O O . VAL A 1 166 ? 20.660 -2.083 1.526 1.00 83.31 166 VAL A O 1
ATOM 1269 N N . ASP A 1 167 ? 18.773 -3.017 0.710 1.00 85.19 167 ASP A N 1
ATOM 1270 C CA . ASP A 1 167 ? 17.830 -2.190 1.453 1.00 85.19 167 ASP A CA 1
ATOM 1271 C C . ASP A 1 167 ? 18.009 -2.341 2.971 1.00 85.19 167 ASP A C 1
ATOM 1273 O O . ASP A 1 167 ? 18.204 -1.358 3.673 1.00 85.19 167 ASP A O 1
ATOM 1277 N N . HIS A 1 168 ? 18.092 -3.576 3.475 1.00 89.25 168 HIS A N 1
ATOM 1278 C CA . HIS A 1 168 ? 18.171 -3.863 4.915 1.00 89.25 168 HIS A CA 1
ATOM 1279 C C . HIS A 1 168 ? 19.533 -3.547 5.544 1.00 89.25 168 HIS A C 1
ATOM 1281 O O . HIS A 1 168 ? 19.675 -3.577 6.764 1.00 89.25 168 HIS A O 1
ATOM 1287 N N . LYS A 1 169 ? 20.552 -3.242 4.733 1.00 86.00 169 LYS A N 1
ATOM 1288 C CA . LYS A 1 169 ? 21.839 -2.714 5.222 1.00 86.00 169 LYS A CA 1
ATOM 1289 C C . LYS A 1 169 ? 21.804 -1.205 5.434 1.00 86.00 169 LYS A C 1
ATOM 1291 O O . LYS A 1 169 ? 22.794 -0.643 5.898 1.00 86.00 169 LYS A O 1
ATOM 1296 N N . CYS A 1 170 ? 20.696 -0.566 5.078 1.00 78.88 170 CYS A N 1
ATOM 1297 C CA . CYS A 1 170 ? 20.534 0.866 5.111 1.00 78.88 170 CYS A CA 1
ATOM 1298 C C . CYS A 1 170 ? 19.408 1.279 6.051 1.00 78.88 170 CYS A C 1
ATOM 1300 O O . CYS A 1 170 ? 18.308 0.737 5.994 1.00 78.88 170 CYS A O 1
ATOM 1302 N N . TRP A 1 171 ? 19.672 2.277 6.891 1.00 86.62 171 TRP A N 1
ATOM 1303 C CA . TRP A 1 171 ? 18.656 2.876 7.749 1.00 86.62 171 TRP A CA 1
ATOM 1304 C C . TRP A 1 171 ? 18.364 4.295 7.279 1.00 86.62 171 TRP A C 1
ATOM 1306 O O . TRP A 1 171 ? 18.927 5.270 7.781 1.00 86.62 171 TRP A O 1
ATOM 1316 N N . GLU A 1 172 ? 17.502 4.409 6.276 1.00 83.88 172 GLU A N 1
ATOM 1317 C CA . GLU A 1 172 ? 17.218 5.675 5.611 1.00 83.88 172 GLU A CA 1
ATOM 1318 C C . GLU A 1 172 ? 15.733 5.857 5.317 1.00 83.88 172 GLU A C 1
ATOM 1320 O O . GLU A 1 172 ? 14.934 4.921 5.298 1.00 83.88 172 GLU A O 1
ATOM 1325 N N . ARG A 1 173 ? 15.372 7.118 5.081 1.00 89.62 173 ARG A N 1
ATOM 1326 C CA . ARG A 1 173 ? 14.028 7.502 4.665 1.00 89.62 173 ARG A CA 1
ATOM 1327 C C . ARG A 1 173 ? 13.785 7.068 3.210 1.00 89.62 173 ARG A C 1
ATOM 1329 O O . ARG A 1 173 ? 14.675 7.283 2.387 1.00 89.62 173 ARG A O 1
ATOM 1336 N N . PRO A 1 174 ? 12.583 6.582 2.846 1.00 89.44 174 PRO A N 1
ATOM 1337 C CA . PRO A 1 174 ? 12.252 6.228 1.459 1.00 89.44 174 PRO A CA 1
ATOM 1338 C C . PRO A 1 174 ? 12.359 7.404 0.473 1.00 89.44 174 PRO A C 1
ATOM 1340 O O . PRO A 1 174 ? 12.473 7.207 -0.737 1.00 89.44 174 PRO A O 1
ATOM 1343 N N . GLU A 1 175 ? 12.271 8.638 0.970 1.00 90.69 175 GLU A N 1
ATOM 1344 C CA . GLU A 1 175 ? 12.378 9.873 0.191 1.00 90.69 175 GLU A CA 1
ATOM 1345 C C . GLU A 1 175 ? 13.821 10.209 -0.217 1.00 90.69 175 GLU A C 1
ATOM 1347 O O . GLU A 1 175 ? 14.033 10.994 -1.145 1.00 90.69 175 GLU A O 1
ATOM 1352 N N . THR A 1 176 ? 14.817 9.653 0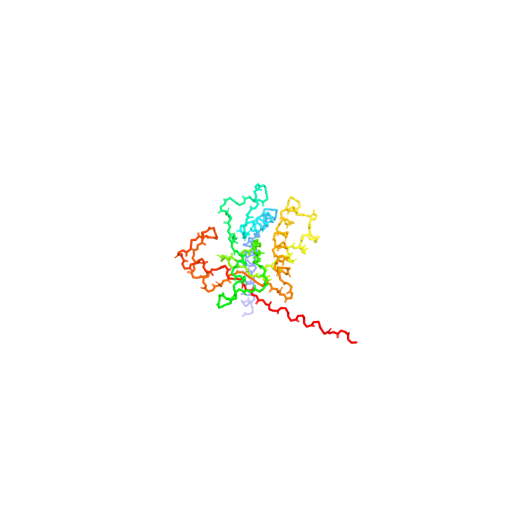.477 1.00 78.56 176 THR A N 1
ATOM 1353 C CA . THR A 1 176 ? 16.224 9.949 0.216 1.00 78.56 176 THR A CA 1
ATOM 1354 C C . THR A 1 176 ? 16.673 9.200 -1.034 1.00 78.56 176 T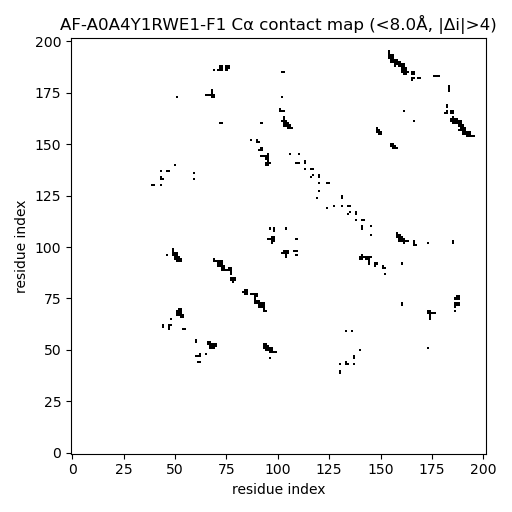HR A C 1
ATOM 1356 O O . THR A 1 176 ? 16.945 8.005 -1.006 1.00 78.56 176 THR A O 1
ATOM 1359 N N . TRP A 1 177 ? 16.767 9.914 -2.156 1.00 59.34 177 TRP A N 1
ATOM 1360 C CA . TRP A 1 177 ? 17.368 9.393 -3.381 1.00 59.34 177 TRP A CA 1
ATOM 1361 C C . TRP A 1 177 ? 18.616 10.199 -3.740 1.00 59.34 177 TRP A C 1
ATOM 1363 O O . TRP A 1 177 ? 18.530 11.338 -4.196 1.00 59.34 177 TRP A O 1
ATOM 1373 N N . THR A 1 178 ? 19.791 9.599 -3.567 1.00 57.19 178 THR A N 1
ATOM 1374 C CA . THR A 1 178 ? 21.078 10.136 -4.021 1.00 57.19 178 THR A CA 1
ATOM 1375 C C . THR A 1 178 ? 21.864 9.071 -4.791 1.00 57.19 178 THR A C 1
ATOM 1377 O O . THR A 1 178 ? 22.158 7.982 -4.304 1.00 57.19 178 THR A O 1
ATOM 1380 N N . ARG A 1 179 ? 22.253 9.384 -6.033 1.00 46.53 179 ARG A N 1
ATOM 1381 C CA . ARG A 1 179 ? 22.983 8.465 -6.935 1.00 46.53 179 ARG A CA 1
ATOM 1382 C C . ARG A 1 179 ? 24.336 7.980 -6.370 1.00 46.53 179 ARG A C 1
ATOM 1384 O O . ARG A 1 179 ? 24.914 7.040 -6.911 1.00 46.53 179 ARG A O 1
ATOM 1391 N N . SER A 1 180 ? 24.847 8.637 -5.330 1.00 47.72 180 SER A N 1
ATOM 1392 C CA . SER A 1 180 ? 26.146 8.391 -4.702 1.00 47.72 1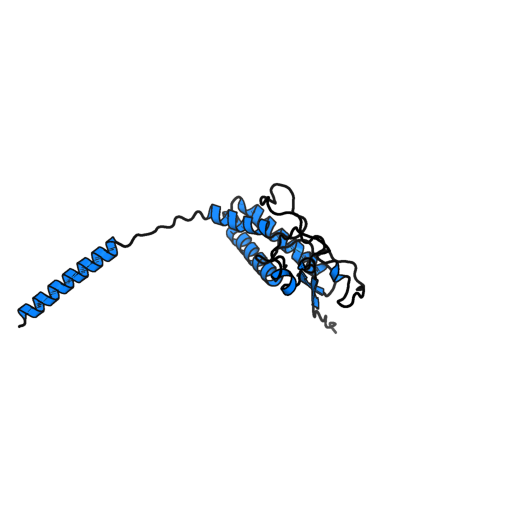80 SER A CA 1
ATOM 1393 C C . SER A 1 180 ? 26.108 7.481 -3.471 1.00 47.72 180 SER A C 1
ATOM 1395 O O . SER A 1 180 ? 27.172 7.019 -3.072 1.00 47.72 180 SER A O 1
ATOM 1397 N N . GLU A 1 181 ? 24.940 7.199 -2.885 1.00 55.38 181 GLU A N 1
ATOM 1398 C CA . GLU A 1 181 ? 24.856 6.384 -1.664 1.00 55.38 181 GLU A CA 1
ATOM 1399 C C . GLU A 1 181 ? 24.675 4.886 -1.977 1.00 55.38 181 GLU A C 1
ATOM 1401 O O . GLU A 1 181 ? 23.941 4.534 -2.910 1.00 55.38 181 GLU A O 1
ATOM 1406 N N . PRO A 1 182 ? 25.292 3.968 -1.202 1.00 53.91 182 PRO A N 1
ATOM 1407 C CA . PRO A 1 182 ? 25.158 2.517 -1.387 1.00 53.91 182 PRO A CA 1
ATOM 1408 C C . PRO A 1 182 ? 23.700 2.030 -1.403 1.00 53.91 182 PRO A C 1
ATOM 1410 O O . PRO A 1 182 ? 23.380 1.043 -2.072 1.00 53.91 182 PRO A O 1
ATOM 1413 N N . CYS A 1 183 ? 22.823 2.748 -0.699 1.00 55.81 183 CYS A N 1
ATOM 1414 C CA . CYS A 1 183 ? 21.431 2.393 -0.453 1.00 55.81 183 CYS A CA 1
ATOM 1415 C C . CYS A 1 183 ? 20.504 2.566 -1.662 1.00 55.81 183 CYS A C 1
ATOM 1417 O O . CYS A 1 183 ? 19.496 1.874 -1.774 1.00 55.81 183 CYS A O 1
ATOM 1419 N N . THR A 1 184 ? 20.852 3.409 -2.638 1.00 52.78 184 THR A N 1
ATOM 1420 C CA . THR A 1 184 ? 19.962 3.718 -3.776 1.00 52.78 184 THR A CA 1
ATOM 1421 C C . THR A 1 184 ? 19.935 2.657 -4.876 1.00 52.78 184 THR A C 1
ATOM 1423 O O . THR A 1 184 ? 19.242 2.804 -5.888 1.00 52.78 184 THR A O 1
ATOM 1426 N N . ARG A 1 185 ? 20.644 1.534 -4.696 1.00 51.19 185 ARG A N 1
ATOM 1427 C CA . ARG A 1 185 ? 20.559 0.374 -5.602 1.00 51.19 185 ARG A CA 1
ATOM 1428 C C . ARG A 1 185 ? 19.311 -0.497 -5.360 1.00 51.19 185 ARG A C 1
ATOM 1430 O O . ARG A 1 185 ? 19.113 -1.462 -6.098 1.00 51.19 185 ARG A O 1
ATOM 1437 N N . SER A 1 186 ? 18.436 -0.131 -4.418 1.00 54.00 186 SER A N 1
ATOM 1438 C CA . SER A 1 186 ? 17.189 -0.828 -4.057 1.00 54.00 186 SER A CA 1
ATOM 1439 C C . SER A 1 186 ? 15.997 -0.610 -5.014 1.00 54.00 186 SER A C 1
ATOM 1441 O O . SER A 1 186 ? 14.880 -0.974 -4.684 1.00 54.00 186 SER A O 1
ATOM 1443 N N . HIS A 1 187 ? 16.186 -0.101 -6.239 1.00 58.53 187 HIS A N 1
ATOM 1444 C CA . HIS A 1 187 ? 15.100 0.025 -7.244 1.00 58.53 187 HIS A CA 1
ATOM 1445 C C . HIS A 1 187 ? 15.053 -1.128 -8.264 1.00 58.53 187 HIS A C 1
ATOM 1447 O O . HIS A 1 187 ? 14.442 -1.030 -9.336 1.00 58.53 187 HIS A O 1
ATOM 1453 N N . LYS A 1 188 ? 15.732 -2.240 -7.968 1.00 59.09 188 LYS A N 1
ATOM 1454 C CA . LYS A 1 188 ? 15.795 -3.403 -8.855 1.00 59.09 188 LYS A CA 1
ATOM 1455 C C . LYS A 1 188 ? 14.431 -4.090 -8.930 1.00 59.09 188 LYS A C 1
ATOM 1457 O O . LYS A 1 188 ? 13.916 -4.575 -7.931 1.00 59.09 188 LYS A O 1
ATOM 1462 N N . ALA A 1 189 ? 13.846 -4.180 -10.120 1.00 59.78 189 ALA A N 1
ATOM 1463 C CA . ALA A 1 189 ? 12.593 -4.909 -10.303 1.00 59.78 189 ALA A CA 1
ATOM 1464 C C . ALA A 1 189 ? 12.821 -6.429 -10.172 1.00 59.78 189 ALA A C 1
ATOM 1466 O O . ALA A 1 189 ? 13.605 -7.006 -10.933 1.00 59.78 189 ALA A O 1
ATOM 1467 N N . ILE A 1 190 ? 12.107 -7.087 -9.252 1.00 67.19 190 ILE A N 1
ATOM 1468 C CA . ILE A 1 190 ? 12.098 -8.548 -9.123 1.00 67.19 190 ILE A CA 1
ATOM 1469 C C . ILE A 1 190 ? 11.030 -9.111 -10.061 1.00 67.19 190 ILE A C 1
ATOM 1471 O O . ILE A 1 190 ? 9.866 -8.699 -10.062 1.00 67.19 190 ILE A O 1
ATOM 1475 N N . ARG A 1 191 ? 11.439 -10.067 -10.894 1.00 60.34 191 ARG A N 1
ATOM 1476 C CA . ARG A 1 191 ? 10.626 -10.606 -11.985 1.00 60.34 191 ARG A CA 1
ATOM 1477 C C . ARG A 1 191 ? 10.423 -12.099 -11.824 1.00 60.34 191 ARG A C 1
ATOM 1479 O O . ARG A 1 191 ? 11.390 -12.823 -11.611 1.00 60.34 191 ARG A O 1
ATOM 1486 N N . ALA A 1 192 ? 9.197 -12.549 -12.057 1.00 57.28 192 ALA A N 1
ATOM 1487 C CA . ALA A 1 192 ? 8.903 -13.945 -12.333 1.00 57.28 192 ALA A CA 1
ATOM 1488 C C . ALA A 1 192 ? 8.521 -14.097 -13.813 1.00 57.28 192 ALA A C 1
ATOM 1490 O O . ALA A 1 192 ? 7.768 -13.290 -14.373 1.00 57.28 192 ALA A O 1
ATOM 1491 N N . ARG A 1 193 ? 9.041 -15.138 -14.475 1.00 53.12 193 ARG A N 1
ATOM 1492 C CA . ARG A 1 193 ? 8.510 -15.545 -15.780 1.00 53.12 193 ARG A CA 1
ATOM 1493 C C . ARG A 1 193 ? 7.177 -16.226 -15.516 1.00 53.12 193 ARG A C 1
ATOM 1495 O O . ARG A 1 193 ? 7.138 -17.244 -14.834 1.00 53.12 193 ARG A O 1
ATOM 1502 N N . MET A 1 194 ? 6.097 -15.669 -16.054 1.00 52.09 194 MET A N 1
ATOM 1503 C CA . MET A 1 194 ? 4.810 -16.343 -16.011 1.00 52.09 194 MET A CA 1
ATOM 1504 C C . MET A 1 194 ? 4.914 -17.517 -16.988 1.00 52.09 194 MET A C 1
ATOM 1506 O O . MET A 1 194 ? 4.978 -17.314 -18.199 1.00 52.09 194 MET A O 1
ATOM 1510 N N . LEU A 1 195 ? 5.007 -18.744 -16.473 1.00 45.94 195 LEU A N 1
ATOM 1511 C CA . LEU A 1 195 ? 4.908 -19.965 -17.276 1.00 45.94 195 LEU A CA 1
ATOM 1512 C C . LEU A 1 195 ? 3.440 -20.182 -17.668 1.00 45.94 195 LEU A C 1
ATOM 1514 O O . LEU A 1 195 ? 2.829 -21.189 -17.339 1.00 45.94 195 LEU A O 1
ATOM 1518 N N . LEU A 1 196 ? 2.845 -19.205 -18.351 1.00 48.78 196 LEU A N 1
ATOM 1519 C CA . LEU A 1 196 ? 1.624 -19.434 -19.108 1.00 48.78 196 LEU A CA 1
ATOM 1520 C C . LEU A 1 196 ? 2.054 -20.018 -20.447 1.00 48.78 196 LEU A C 1
ATOM 1522 O O . LEU A 1 196 ? 2.060 -19.342 -21.475 1.00 48.78 196 LEU A O 1
ATOM 1526 N N . GLU A 1 197 ? 2.465 -21.281 -20.414 1.00 40.62 197 GLU A N 1
ATOM 1527 C CA . GLU A 1 197 ? 2.448 -22.115 -21.603 1.00 40.62 197 GLU A CA 1
ATOM 1528 C C . GLU A 1 197 ? 0.974 -22.224 -22.006 1.00 40.62 197 GLU A C 1
ATOM 1530 O O . GLU A 1 197 ? 0.213 -23.040 -21.488 1.00 40.62 197 GLU A O 1
ATOM 1535 N N . ARG A 1 198 ? 0.523 -21.325 -22.889 1.00 51.06 198 ARG A N 1
ATOM 1536 C CA . ARG A 1 198 ? -0.679 -21.599 -23.667 1.00 51.06 198 ARG A CA 1
ATOM 1537 C C . ARG A 1 198 ? -0.320 -22.817 -24.502 1.00 51.06 198 ARG A C 1
ATOM 1539 O O . ARG A 1 198 ? 0.305 -22.668 -25.548 1.00 51.06 198 ARG A O 1
ATOM 1546 N N . ARG A 1 199 ? -0.670 -24.017 -24.030 1.00 42.91 199 ARG A N 1
ATOM 1547 C CA . ARG A 1 199 ? -0.760 -25.150 -24.946 1.00 42.91 199 ARG A CA 1
ATOM 1548 C C . ARG A 1 199 ? -1.714 -24.707 -26.057 1.00 42.91 199 ARG A C 1
ATOM 1550 O O . ARG A 1 199 ? -2.807 -24.235 -25.725 1.00 42.91 199 ARG A O 1
ATOM 1557 N N . PRO A 1 200 ? -1.313 -24.769 -27.334 1.00 46.22 200 PRO A N 1
ATOM 1558 C CA . PRO A 1 200 ? -2.277 -24.610 -28.402 1.00 46.22 200 PRO A CA 1
ATOM 1559 C C . PRO A 1 200 ? -3.361 -25.667 -28.184 1.00 46.22 200 PRO A C 1
ATOM 1561 O O . PRO A 1 200 ? -3.056 -26.840 -27.967 1.00 46.22 200 PRO A O 1
ATOM 1564 N N . LEU A 1 201 ? -4.616 -25.223 -28.143 1.00 50.50 201 LEU A N 1
ATOM 1565 C CA . LEU A 1 201 ? -5.746 -26.129 -28.274 1.00 50.50 201 LEU A CA 1
ATOM 1566 C C . LEU A 1 201 ? -5.664 -26.668 -29.705 1.00 50.50 201 LEU A C 1
ATOM 1568 O O . LEU A 1 201 ? -5.880 -25.911 -30.652 1.00 50.50 201 LEU A O 1
ATOM 1572 N N . HIS A 1 202 ? -5.219 -27.917 -29.825 1.00 57.78 202 HIS A N 1
ATOM 1573 C CA . HIS A 1 202 ? -5.383 -28.730 -31.024 1.00 57.78 202 HIS A CA 1
ATOM 1574 C C . HIS A 1 202 ? -6.792 -29.314 -31.040 1.00 57.78 202 HIS A C 1
ATOM 1576 O O . HIS A 1 202 ? -7.269 -29.691 -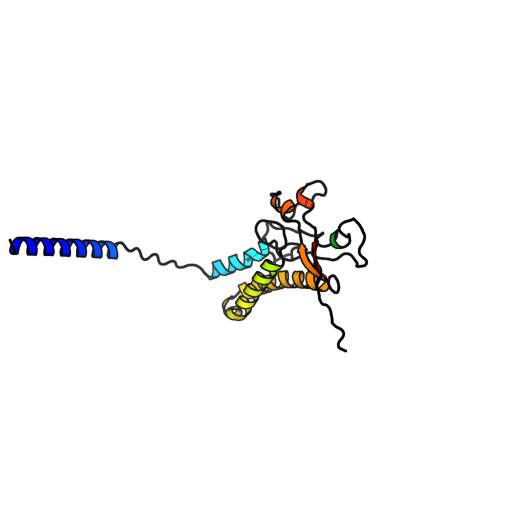29.943 1.00 57.78 202 HIS A O 1
#

Radius of gyration: 28.32 Å; Cα contacts (8 Å, |Δi|>4): 243; chains: 1; bounding box: 48×56×100 Å

Secondary structure (DSSP, 8-state):
-HHHHHHHHHHHHHHHHHHHHHHHHT---------HHHHHHHHHHHHHHHB-BSPPPGGG---SS---B-TTTTGGGGB-TTSPBPSS-------SB--SSSS-EEHHHHHHHHHHHHHHHHHHGGGSTTHHHHHHHHHHHHHHHHHHHHHSSTTEEEEEES-HHHHTT----TT---TTSGGGGTTPEEEEE---------

Organism: Prunus dulcis (NCBI:txid3755)

Mean predicted aligned error: 10.82 Å

Nearest PDB structures (foldseek):
  4zh5-assembly2_B  TM=9.126E-01  e=6.813E-12  Perinereis brevicirris
  5gy0-assembly1_B  TM=9.558E-01  e=1.377E-07  Acetivibrio thermocellus

InterPro domains:
  IPR001701 Glycoside hydrolase family 9 [PF00759] (36-184)
  IPR008928 Six-hairpin glycosidase superfamily [SSF48208] (32-184)
  IPR012341 Six-hairpin glycosidase-like superfamily [G3DSA:1.50.10.10] (30-194)

Sequence (202 aa):
MVVAMAMRSRGALLSLLIFLSVFVLNTVQVQGNPNYRDALAKSILFFQGQRSGRLPSGATQQITWRSNSGLSDGLQAHFGGKGVMLPHPPVDLTGGYHDAGDNVKFNFPMAFTTTMLSWGTLEYGKRMGPQLSDSRAAIRWATDYLLKCARATPGRLYVGVGDPNVDHKCWERPETWTRSEPCTRSHKAIRARMLLERRPLH